Protein AF-L1L9C9-F1 (afdb_monomer_lite)

Structure (mmCIF, N/CA/C/O backbone):
data_AF-L1L9C9-F1
#
_entry.id   AF-L1L9C9-F1
#
loop_
_atom_site.group_PDB
_atom_site.id
_atom_site.type_symbol
_atom_site.label_atom_id
_atom_site.label_alt_id
_atom_site.label_comp_id
_atom_site.label_asym_id
_atom_site.label_entity_id
_atom_site.label_seq_id
_atom_site.pdbx_PDB_ins_code
_atom_site.Cartn_x
_atom_site.Cartn_y
_atom_site.Cartn_z
_atom_site.occupancy
_atom_site.B_iso_or_equiv
_atom_site.auth_seq_id
_atom_site.auth_comp_id
_atom_site.auth_asym_id
_atom_site.auth_atom_id
_atom_site.pdbx_PDB_model_num
ATOM 1 N N . MET A 1 1 ? -32.614 -5.437 42.631 1.00 49.69 1 MET A N 1
ATOM 2 C CA . MET A 1 1 ? -32.635 -5.025 41.212 1.00 49.69 1 MET A CA 1
ATOM 3 C C . MET A 1 1 ? -31.633 -5.893 40.475 1.00 49.69 1 MET A C 1
ATOM 5 O O . MET A 1 1 ? -30.461 -5.836 40.813 1.00 49.69 1 MET A O 1
ATOM 9 N N . VAL A 1 2 ? -32.091 -6.759 39.570 1.00 49.19 2 VAL A N 1
ATOM 10 C CA . VAL A 1 2 ? -31.209 -7.589 38.736 1.00 49.19 2 VAL A CA 1
ATOM 11 C C . VAL A 1 2 ? -30.870 -6.759 37.504 1.00 49.19 2 VAL A C 1
ATOM 13 O O . VAL A 1 2 ? -31.733 -6.527 36.663 1.00 49.19 2 VAL A O 1
ATOM 16 N N . THR A 1 3 ? -29.647 -6.245 37.421 1.00 56.75 3 THR A N 1
ATOM 17 C CA . THR A 1 3 ? -29.138 -5.628 36.194 1.00 56.75 3 THR A CA 1
ATOM 18 C C . THR A 1 3 ? -28.851 -6.749 35.204 1.00 56.75 3 THR A C 1
ATOM 20 O O . THR A 1 3 ? -27.835 -7.432 35.323 1.00 56.75 3 THR A O 1
ATOM 23 N N . GLY A 1 4 ? -29.771 -6.992 34.270 1.00 62.72 4 GLY A N 1
ATOM 24 C CA . GLY A 1 4 ? -29.518 -7.898 33.153 1.00 62.72 4 GLY A CA 1
ATOM 25 C C . GLY A 1 4 ? -28.367 -7.349 32.314 1.00 62.72 4 GLY A C 1
ATOM 26 O O . GLY A 1 4 ? -28.450 -6.234 31.805 1.00 62.72 4 GLY A O 1
ATOM 27 N N . THR A 1 5 ? -27.278 -8.101 32.201 1.00 69.69 5 THR A N 1
ATOM 28 C CA . THR A 1 5 ? -26.175 -7.781 31.298 1.00 69.69 5 THR A CA 1
ATOM 29 C C . THR A 1 5 ? -26.612 -8.093 29.870 1.00 69.69 5 THR A C 1
ATOM 31 O O . THR A 1 5 ? -26.635 -9.251 29.453 1.00 69.69 5 THR A O 1
ATOM 34 N N . THR A 1 6 ? -26.986 -7.062 29.109 1.00 77.25 6 THR A N 1
ATOM 35 C CA . THR A 1 6 ? -27.196 -7.208 27.665 1.00 77.25 6 THR A CA 1
ATOM 36 C C . THR A 1 6 ? -25.875 -7.637 27.037 1.00 77.25 6 THR A C 1
ATOM 38 O O . THR A 1 6 ? -24.873 -6.925 27.109 1.00 77.25 6 THR A O 1
ATOM 41 N N . THR A 1 7 ? -25.849 -8.841 26.475 1.00 84.19 7 THR A N 1
ATOM 42 C CA . THR A 1 7 ? -24.664 -9.394 25.822 1.00 84.19 7 THR A CA 1
ATOM 43 C C . THR A 1 7 ? -24.543 -8.766 24.441 1.00 84.19 7 THR A C 1
ATOM 45 O O . THR A 1 7 ? -25.368 -9.016 23.562 1.00 84.19 7 THR A O 1
ATOM 48 N N . LYS A 1 8 ? -23.521 -7.929 24.248 1.00 88.25 8 LYS A N 1
ATOM 49 C CA . LYS A 1 8 ? -23.253 -7.311 22.946 1.00 88.25 8 LYS A CA 1
ATOM 50 C C . LYS A 1 8 ? -22.836 -8.364 21.929 1.00 88.25 8 LYS A C 1
ATOM 52 O O . LYS A 1 8 ? -22.103 -9.299 22.251 1.00 88.25 8 LYS A O 1
ATOM 57 N N . THR A 1 9 ? -23.271 -8.198 20.681 1.00 91.00 9 THR A N 1
ATOM 58 C CA . THR A 1 9 ? -22.846 -9.101 19.603 1.00 91.00 9 THR A CA 1
ATOM 59 C C . THR A 1 9 ? -21.431 -8.753 19.152 1.00 91.00 9 THR A C 1
ATOM 61 O O . THR A 1 9 ? -21.148 -7.608 18.811 1.00 91.00 9 THR A O 1
ATOM 64 N N . SER A 1 10 ? -20.553 -9.747 19.098 1.00 92.38 10 SER A N 1
ATOM 65 C CA . SER A 1 10 ? -19.203 -9.607 18.553 1.00 92.38 10 SER A CA 1
ATOM 66 C C . SER A 1 10 ? -19.224 -9.662 17.017 1.00 92.38 10 SER A C 1
ATOM 68 O O . SER A 1 10 ? -19.856 -10.554 16.445 1.00 92.38 10 SER A O 1
ATOM 70 N N . VAL A 1 11 ? -18.566 -8.714 16.340 1.00 94.38 11 VAL A N 1
ATOM 71 C CA . VAL A 1 11 ? -18.475 -8.650 14.868 1.00 94.38 11 VAL A 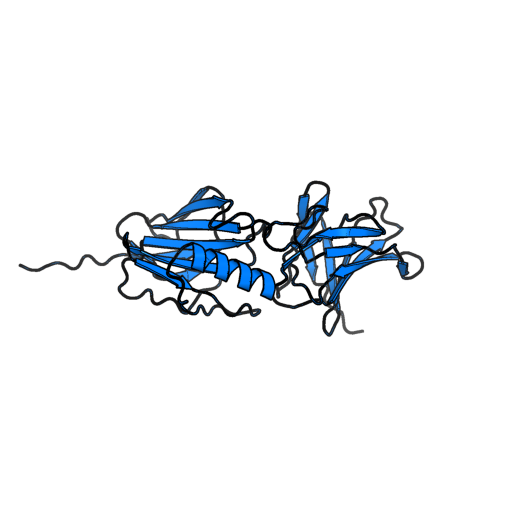CA 1
ATOM 72 C C . VAL A 1 11 ? -17.029 -8.643 14.379 1.00 94.38 11 VAL A C 1
ATOM 74 O O . VAL A 1 11 ? -16.106 -8.262 15.098 1.00 94.38 11 VAL A O 1
ATOM 77 N N . VAL A 1 12 ? -16.837 -9.046 13.123 1.00 95.62 12 VAL A N 1
ATOM 78 C CA . VAL A 1 12 ? -15.533 -9.027 12.458 1.00 95.62 12 VAL A CA 1
ATOM 79 C C . VAL A 1 12 ? -15.449 -7.824 11.530 1.00 95.62 12 VAL A C 1
ATOM 81 O O . VAL A 1 12 ? -16.296 -7.654 10.651 1.00 95.62 12 VAL A O 1
ATOM 84 N N . VAL A 1 13 ? -14.408 -7.017 11.706 1.00 96.81 13 VAL A N 1
ATOM 85 C CA . VAL A 1 13 ? -14.094 -5.879 10.840 1.00 96.81 13 VAL A CA 1
ATOM 86 C C . VAL A 1 13 ? -12.980 -6.282 9.885 1.00 96.81 13 VAL A C 1
ATOM 88 O O . VAL A 1 13 ? -11.885 -6.623 10.317 1.00 96.81 13 VAL A O 1
ATOM 91 N N . ASP A 1 14 ? -13.245 -6.236 8.583 1.00 97.12 14 ASP A N 1
ATOM 92 C CA . ASP A 1 14 ? -12.226 -6.447 7.554 1.00 97.12 14 ASP A CA 1
ATOM 93 C C . ASP A 1 14 ? -11.680 -5.086 7.105 1.00 97.12 14 ASP A C 1
ATOM 95 O O . ASP A 1 14 ? -12.361 -4.347 6.387 1.00 97.12 14 ASP A O 1
ATOM 99 N N . ILE A 1 15 ? -10.462 -4.755 7.541 1.00 96.94 15 ILE A N 1
ATOM 100 C CA . ILE A 1 15 ? -9.745 -3.528 7.163 1.00 96.94 15 ILE A CA 1
ATOM 101 C C . ILE A 1 15 ? -9.254 -3.564 5.709 1.00 96.94 15 ILE A C 1
ATOM 103 O O . ILE A 1 15 ? -8.836 -2.542 5.184 1.00 96.94 15 ILE A O 1
ATOM 107 N N . GLY A 1 16 ? -9.340 -4.710 5.020 1.00 95.12 16 GLY A N 1
ATOM 108 C CA . GLY A 1 16 ? -9.134 -4.798 3.570 1.00 95.12 16 GLY A CA 1
ATOM 109 C C . GLY A 1 16 ? -10.325 -4.283 2.751 1.00 95.12 16 GLY A C 1
ATOM 110 O O . GLY A 1 16 ? -10.186 -4.022 1.552 1.00 95.12 16 GLY A O 1
ATOM 111 N N . LYS A 1 17 ? -11.500 -4.091 3.371 1.00 95.38 17 LYS A N 1
ATOM 112 C CA . LYS A 1 17 ? -12.663 -3.474 2.716 1.00 95.38 17 LYS A CA 1
ATOM 113 C C . LYS A 1 17 ? -12.434 -1.979 2.560 1.00 95.38 17 LYS A C 1
ATOM 115 O O . LYS A 1 17 ? -12.495 -1.230 3.524 1.00 95.38 17 LYS A O 1
ATOM 120 N N . THR A 1 18 ? -12.198 -1.556 1.325 1.00 92.38 18 THR A N 1
ATOM 121 C CA . THR A 1 18 ? -11.715 -0.206 1.008 1.00 92.38 18 THR A CA 1
ATOM 122 C C . THR A 1 18 ? -12.508 0.463 -0.116 1.00 92.38 18 THR A C 1
ATOM 124 O O . THR A 1 18 ? -11.997 1.279 -0.880 1.00 92.38 18 THR A O 1
ATOM 127 N N . GLU A 1 19 ? -13.794 0.128 -0.221 1.00 90.56 19 GLU A N 1
ATOM 128 C CA . GLU A 1 19 ? -14.741 0.881 -1.046 1.00 90.56 19 GLU A CA 1
ATOM 129 C C . GLU A 1 19 ? -14.836 2.334 -0.532 1.00 90.56 19 GLU A C 1
ATOM 131 O O . GLU A 1 19 ? -14.743 2.579 0.671 1.00 90.56 19 GLU A O 1
ATOM 136 N N . ASN A 1 20 ? -14.999 3.318 -1.426 1.00 83.50 20 ASN A N 1
ATOM 137 C CA . ASN A 1 20 ? -14.970 4.742 -1.047 1.00 83.50 20 ASN A CA 1
ATOM 138 C C . ASN A 1 20 ? -16.008 5.085 0.039 1.00 83.50 20 ASN A C 1
ATOM 140 O O . ASN A 1 20 ? -15.718 5.814 0.988 1.00 83.50 20 ASN A O 1
ATOM 144 N N . THR A 1 21 ? -17.215 4.550 -0.111 1.00 85.56 21 THR A N 1
ATOM 145 C CA . THR A 1 21 ? -18.293 4.586 0.874 1.00 85.56 21 THR A CA 1
ATOM 146 C C . THR A 1 21 ? -19.100 3.307 0.737 1.00 85.56 21 THR A C 1
ATOM 148 O O . THR A 1 21 ? -19.214 2.755 -0.357 1.00 85.56 21 THR A O 1
ATOM 151 N N . GLY A 1 22 ? -19.674 2.824 1.835 1.00 92.06 22 GLY A N 1
ATOM 152 C CA . GLY A 1 22 ? -20.501 1.630 1.753 1.00 92.06 22 GLY A CA 1
ATOM 153 C C . GLY A 1 22 ? -20.924 1.076 3.097 1.00 92.06 22 GLY A C 1
ATOM 154 O O . GLY A 1 22 ? -20.646 1.632 4.160 1.00 92.06 22 GLY A O 1
ATOM 155 N N . GLN A 1 23 ? -21.621 -0.050 3.023 1.00 93.00 23 GLN A N 1
ATOM 156 C CA . GLN A 1 23 ? -21.945 -0.874 4.172 1.00 93.00 23 GLN A CA 1
ATOM 157 C C . GLN A 1 23 ? -21.633 -2.315 3.822 1.00 93.00 23 GLN A C 1
ATOM 159 O O . GLN A 1 23 ? -22.001 -2.786 2.746 1.00 93.00 23 GLN A O 1
ATOM 164 N N . TYR A 1 24 ? -21.031 -3.036 4.756 1.00 94.19 24 TYR A N 1
ATOM 165 C CA . TYR A 1 24 ? -20.895 -4.475 4.632 1.00 94.19 24 TYR A CA 1
ATOM 166 C C . TYR A 1 24 ? -21.344 -5.172 5.907 1.00 94.19 24 TYR A C 1
ATOM 168 O O . TYR A 1 24 ? -21.435 -4.587 6.990 1.00 94.19 24 TYR A O 1
ATOM 176 N N . LYS A 1 25 ? -21.684 -6.444 5.738 1.00 90.69 25 LYS A N 1
ATOM 177 C CA . LYS A 1 25 ? -21.997 -7.360 6.824 1.00 90.69 25 LYS A CA 1
ATOM 178 C C . LYS A 1 25 ? -20.908 -8.407 6.882 1.00 90.69 25 LYS A C 1
ATOM 180 O O . LYS A 1 25 ? -20.340 -8.769 5.852 1.00 90.69 25 LYS A O 1
ATOM 185 N N . TYR A 1 26 ? -20.667 -8.917 8.078 1.00 81.06 26 TYR A N 1
ATOM 186 C CA . TYR A 1 26 ? -19.860 -10.109 8.239 1.00 81.06 26 TYR A CA 1
ATOM 187 C C . TYR A 1 26 ? -20.748 -11.303 8.580 1.00 81.06 26 TYR A C 1
ATOM 189 O O . TYR A 1 26 ? -21.554 -11.246 9.516 1.00 81.06 26 TYR A O 1
ATOM 197 N N . GLY A 1 27 ? -20.597 -12.385 7.814 1.00 82.25 27 GLY A N 1
ATOM 198 C CA . GLY A 1 27 ? -21.406 -13.594 7.954 1.00 82.25 27 GLY A CA 1
ATOM 199 C C . GLY A 1 27 ? -22.910 -13.315 7.878 1.00 82.25 27 GLY A C 1
ATOM 200 O O . GLY A 1 27 ? -23.363 -12.439 7.143 1.00 82.25 27 GLY A O 1
ATOM 201 N N . ASN A 1 28 ? -23.682 -14.041 8.685 1.00 82.38 28 ASN A N 1
ATOM 202 C CA . ASN A 1 28 ? -25.144 -13.924 8.746 1.00 82.38 28 ASN A CA 1
ATOM 203 C C . ASN A 1 28 ? -25.626 -12.916 9.807 1.00 82.38 28 ASN A C 1
ATOM 205 O O . ASN A 1 28 ? -26.772 -12.983 10.253 1.00 82.38 28 ASN A O 1
ATOM 209 N N . THR A 1 29 ? -24.764 -11.996 10.252 1.00 83.25 29 THR A N 1
ATOM 210 C CA . THR A 1 29 ? -25.151 -10.996 11.256 1.00 83.25 29 THR A CA 1
ATOM 211 C C . THR A 1 29 ? -26.099 -9.954 10.651 1.00 83.25 29 THR A C 1
ATOM 213 O O . THR A 1 29 ? -26.005 -9.589 9.476 1.00 83.25 29 THR A O 1
ATOM 216 N N . GLN A 1 30 ? -27.058 -9.464 11.442 1.00 87.56 30 GLN A N 1
ATOM 217 C CA . GLN A 1 30 ? -27.903 -8.339 11.016 1.00 87.56 30 GLN A CA 1
ATOM 218 C C . GLN A 1 30 ? -27.167 -6.995 11.106 1.00 87.56 30 GLN A C 1
ATOM 220 O O . GLN A 1 30 ? -27.549 -6.047 10.414 1.00 87.56 30 GLN A O 1
ATOM 225 N N . HIS A 1 31 ? -26.102 -6.942 11.910 1.00 89.88 31 HIS A N 1
ATOM 226 C CA . HIS A 1 31 ? -25.280 -5.761 12.151 1.00 89.88 31 HIS A CA 1
ATOM 227 C C . HIS A 1 31 ? -24.542 -5.327 10.890 1.00 89.88 31 HIS A C 1
ATOM 229 O O . HIS A 1 31 ? -24.064 -6.152 10.108 1.00 89.88 31 HIS A O 1
ATOM 235 N N . LYS A 1 32 ? -24.461 -4.013 10.690 1.00 93.19 32 LYS A N 1
ATOM 236 C CA . LYS A 1 32 ? -23.786 -3.409 9.543 1.00 93.19 32 LYS A CA 1
ATOM 237 C C . LYS A 1 32 ? -22.568 -2.630 10.010 1.00 93.19 32 LYS A C 1
ATOM 239 O O . LYS A 1 32 ? -22.632 -1.920 11.015 1.00 93.19 32 LYS A O 1
ATOM 244 N N . ILE A 1 33 ? -21.498 -2.726 9.233 1.00 95.81 33 ILE A N 1
ATOM 245 C CA . ILE A 1 33 ? -20.303 -1.902 9.376 1.00 95.81 33 ILE A CA 1
ATOM 246 C C . ILE A 1 33 ? -20.358 -0.861 8.263 1.00 95.81 33 ILE A C 1
ATOM 248 O O . ILE A 1 33 ? -20.429 -1.219 7.085 1.00 95.81 33 ILE A O 1
ATOM 252 N N . THR A 1 34 ? -20.384 0.415 8.639 1.00 96.56 34 THR A N 1
ATOM 253 C CA . THR A 1 34 ? -20.338 1.529 7.688 1.00 96.56 34 THR A CA 1
ATOM 254 C C . THR A 1 34 ? -18.885 1.866 7.391 1.00 96.56 34 THR A C 1
ATOM 256 O O . THR A 1 34 ? -18.062 1.899 8.302 1.00 96.56 34 THR A O 1
ATOM 259 N N . LEU A 1 35 ? -18.579 2.098 6.120 1.00 96.94 35 LEU A N 1
ATOM 260 C CA . LEU A 1 35 ? -17.242 2.404 5.635 1.00 96.94 35 LEU A CA 1
ATOM 261 C C . LEU A 1 35 ? -17.189 3.830 5.086 1.00 96.94 35 LEU A C 1
ATOM 263 O O . LEU A 1 35 ? -18.011 4.200 4.242 1.00 96.94 35 LEU A O 1
ATOM 267 N N . HIS A 1 36 ? -16.189 4.594 5.520 1.00 97.19 36 HIS A N 1
ATOM 268 C CA . HIS A 1 36 ? -15.907 5.936 5.015 1.00 97.19 36 HIS A CA 1
ATOM 269 C C . HIS A 1 36 ? -14.428 6.099 4.672 1.00 97.19 36 HIS A C 1
ATOM 271 O O . HIS A 1 36 ? -13.568 6.005 5.548 1.00 97.19 36 HIS A O 1
ATOM 277 N N . LYS A 1 37 ? -14.133 6.402 3.406 1.00 97.62 37 LYS A N 1
ATOM 278 C CA . LYS A 1 37 ? -12.807 6.843 2.974 1.00 97.62 37 LYS A CA 1
ATOM 279 C C . LYS A 1 37 ? -12.642 8.342 3.205 1.00 97.62 37 LYS A C 1
ATOM 281 O O . LYS A 1 37 ? -13.530 9.126 2.873 1.00 97.62 37 LYS A O 1
ATOM 286 N N . ILE A 1 38 ? -11.484 8.740 3.719 1.00 97.81 38 ILE A N 1
ATOM 287 C CA . ILE A 1 38 ? -11.108 10.144 3.878 1.00 97.81 38 ILE A CA 1
ATOM 288 C C . ILE A 1 38 ? -9.691 10.332 3.332 1.00 97.81 38 ILE A C 1
ATOM 290 O O . ILE A 1 38 ? -8.733 9.750 3.844 1.00 97.81 38 ILE A O 1
ATOM 294 N N . ASP A 1 39 ? -9.572 11.133 2.275 1.00 97.62 39 ASP A N 1
ATOM 295 C CA . ASP A 1 39 ? -8.299 11.458 1.633 1.00 97.62 39 ASP A CA 1
ATOM 296 C C . ASP A 1 39 ? -7.579 12.605 2.359 1.00 97.62 39 ASP A C 1
ATOM 298 O O . ASP A 1 39 ? -8.205 13.453 2.997 1.00 97.62 39 ASP A O 1
ATOM 302 N N . HIS A 1 40 ? -6.249 12.622 2.251 1.00 96.75 40 HIS A N 1
ATOM 303 C CA . HIS A 1 40 ? -5.362 13.626 2.848 1.00 96.75 40 HIS A CA 1
ATOM 304 C C . HIS A 1 40 ? -5.482 13.731 4.377 1.00 96.75 40 HIS A C 1
ATOM 306 O O . HIS A 1 40 ? -5.423 14.820 4.950 1.00 96.75 40 HIS A O 1
ATOM 312 N N . GLN A 1 41 ? -5.662 12.584 5.037 1.00 96.06 41 GLN A N 1
ATOM 313 C CA . GLN A 1 41 ? -5.737 12.464 6.491 1.00 96.06 41 GLN A CA 1
ATOM 314 C C . GLN A 1 41 ? -4.787 11.362 6.994 1.00 96.06 41 GLN A C 1
ATOM 316 O O . GLN A 1 41 ? -4.769 10.272 6.416 1.00 96.06 41 GLN A O 1
ATOM 321 N N . PRO A 1 42 ? -4.007 11.617 8.064 1.00 95.62 42 PRO A N 1
ATOM 322 C CA . PRO A 1 42 ? -3.966 12.858 8.853 1.00 95.62 42 PRO A CA 1
ATOM 323 C C . PRO A 1 42 ? -3.207 14.005 8.159 1.00 95.62 42 PRO A C 1
ATOM 325 O O . PRO A 1 42 ? -3.147 15.109 8.692 1.00 95.62 42 PRO A O 1
ATOM 328 N N . ASP A 1 43 ? -2.605 13.745 6.996 1.00 96.38 43 ASP A N 1
ATOM 329 C CA . ASP A 1 43 ? -1.868 14.724 6.197 1.00 96.38 43 ASP A CA 1
ATOM 330 C C . ASP A 1 43 ? -1.913 14.353 4.701 1.00 96.38 43 ASP A C 1
ATOM 332 O O . ASP A 1 43 ? -2.341 13.255 4.321 1.00 96.38 43 ASP A O 1
ATOM 336 N N . LYS A 1 44 ? -1.458 15.262 3.833 1.00 95.94 44 LYS A N 1
ATOM 337 C CA . LYS A 1 44 ? -1.359 15.048 2.385 1.00 95.94 44 LYS A CA 1
ATOM 338 C C . LYS A 1 44 ? -0.483 13.832 2.064 1.00 95.94 44 LYS A C 1
ATOM 340 O O . LYS A 1 44 ? 0.557 13.624 2.678 1.00 95.94 44 LYS A O 1
ATOM 345 N N . GLY A 1 45 ? -0.874 13.045 1.059 1.00 95.12 45 GLY A N 1
ATOM 346 C CA . GLY A 1 45 ? -0.177 11.815 0.671 1.00 95.12 45 GLY A CA 1
ATOM 347 C C . GLY A 1 45 ? -0.563 10.576 1.481 1.00 95.12 45 GLY A C 1
ATOM 348 O O . GLY A 1 45 ? -0.027 9.497 1.210 1.00 95.12 45 GLY A O 1
ATOM 349 N N . TYR A 1 46 ? -1.520 10.702 2.403 1.00 97.56 46 TYR A N 1
ATOM 350 C CA . TYR A 1 46 ? -2.172 9.591 3.093 1.00 97.56 46 TYR A CA 1
ATOM 351 C C . TYR A 1 46 ? -3.678 9.590 2.842 1.00 97.56 46 TYR A C 1
ATOM 353 O O . TYR A 1 46 ? -4.269 10.584 2.415 1.00 97.56 46 TYR A O 1
ATOM 361 N N . LYS A 1 47 ? -4.300 8.455 3.136 1.00 97.75 47 LYS A N 1
ATOM 362 C CA . LYS A 1 47 ? -5.751 8.290 3.203 1.00 97.75 47 LYS A CA 1
ATOM 363 C C . LYS A 1 47 ? -6.090 7.325 4.328 1.00 97.75 47 LYS A C 1
ATOM 365 O O . LYS A 1 47 ? -5.280 6.458 4.667 1.00 97.75 47 LYS A O 1
ATOM 370 N N . LYS A 1 48 ? -7.293 7.446 4.878 1.00 97.88 48 LYS A N 1
ATOM 371 C CA . LYS A 1 48 ? -7.799 6.524 5.896 1.00 97.88 48 LYS A CA 1
ATOM 372 C C . LYS A 1 48 ? -9.162 5.965 5.529 1.00 97.88 48 LYS A C 1
ATOM 374 O O . LYS A 1 48 ? -9.942 6.631 4.850 1.00 97.88 48 LYS A O 1
ATOM 379 N N . TYR A 1 49 ? -9.440 4.763 6.013 1.00 98.38 49 TYR A N 1
ATOM 380 C CA . TYR A 1 49 ? -10.760 4.149 5.965 1.00 98.38 49 TYR A CA 1
ATOM 381 C C . TYR A 1 49 ? -11.253 3.944 7.385 1.00 98.38 49 TYR A C 1
ATOM 383 O O . TYR A 1 49 ? -10.536 3.400 8.222 1.00 98.38 49 TYR A O 1
ATOM 391 N N . VAL A 1 50 ? -12.465 4.416 7.641 1.00 97.88 50 VAL A N 1
ATOM 392 C CA . VAL A 1 50 ? -13.116 4.364 8.943 1.00 97.88 50 VAL A CA 1
ATOM 393 C C . VAL A 1 50 ? -14.244 3.342 8.874 1.00 97.88 50 VAL A C 1
ATOM 395 O O . VAL A 1 50 ? -15.163 3.489 8.068 1.00 97.88 50 VAL A O 1
ATOM 398 N N . HIS A 1 51 ? -14.147 2.304 9.699 1.00 97.56 51 HIS A N 1
ATOM 399 C CA . HIS A 1 51 ? -15.113 1.222 9.827 1.00 97.56 51 HIS A CA 1
ATOM 400 C C . HIS A 1 51 ? -15.919 1.427 11.107 1.00 97.56 51 HIS A C 1
ATOM 402 O O . HIS A 1 51 ? -15.458 1.080 12.194 1.00 97.56 51 HIS A O 1
ATOM 408 N N . THR A 1 52 ? -17.121 1.980 10.985 1.00 96.19 52 THR A N 1
ATOM 409 C CA . THR A 1 52 ? -17.979 2.311 12.127 1.00 96.19 52 THR A CA 1
ATOM 410 C C . THR A 1 52 ? -19.052 1.244 12.317 1.00 96.19 52 THR A C 1
ATOM 412 O O . THR A 1 52 ? -19.813 0.923 11.396 1.00 96.19 52 THR A O 1
ATOM 415 N N . LEU A 1 53 ? -19.132 0.698 13.527 1.00 93.69 53 LEU A N 1
ATOM 416 C CA . LEU A 1 53 ? -20.131 -0.289 13.915 1.00 93.69 53 LEU A CA 1
ATOM 417 C C . LEU A 1 53 ? -21.465 0.405 14.203 1.00 93.69 53 LEU A C 1
ATOM 419 O O . LEU A 1 53 ? -21.512 1.516 14.730 1.00 93.69 53 LEU A O 1
ATOM 423 N N . THR A 1 54 ? -22.568 -0.260 13.865 1.00 89.69 54 THR A N 1
ATOM 424 C CA . THR A 1 54 ? -23.925 0.236 14.136 1.00 89.69 54 THR A CA 1
ATOM 425 C C . THR A 1 54 ? -24.699 -0.752 15.005 1.00 89.69 54 THR A C 1
ATOM 427 O O . THR A 1 54 ? -24.548 -1.964 14.861 1.00 89.69 54 THR A O 1
ATOM 430 N N . GLY A 1 55 ? -25.547 -0.240 15.901 1.00 87.38 55 GLY A N 1
ATOM 431 C CA . GLY A 1 55 ? -26.330 -1.062 16.830 1.00 87.38 55 GLY A CA 1
ATOM 432 C C . GLY A 1 55 ? -25.550 -1.501 18.075 1.00 87.38 55 GLY A C 1
ATOM 433 O O . GLY A 1 55 ? -24.524 -0.918 18.414 1.00 87.38 55 GLY A O 1
ATOM 434 N N . ASP A 1 56 ? -26.062 -2.516 18.774 1.00 87.75 56 ASP A N 1
ATOM 435 C CA . ASP A 1 56 ? -25.464 -3.042 20.011 1.00 87.75 56 ASP A CA 1
ATOM 436 C C . ASP A 1 56 ? -24.448 -4.162 19.717 1.00 87.75 56 ASP A C 1
ATOM 438 O O . ASP A 1 56 ? -24.650 -5.345 20.018 1.00 87.75 56 ASP A O 1
ATOM 442 N N . CYS A 1 57 ? -23.365 -3.787 19.034 1.00 90.38 57 CYS A N 1
ATOM 443 C CA . CYS A 1 57 ? -22.269 -4.684 18.684 1.00 90.38 57 CYS A CA 1
ATOM 444 C C . CYS A 1 57 ? -20.895 -4.104 19.053 1.00 90.38 57 CYS A C 1
ATOM 446 O O . CYS A 1 57 ? -20.757 -2.910 19.314 1.00 90.38 57 CYS A O 1
ATOM 448 N N . VAL A 1 58 ? -19.891 -4.980 19.114 1.00 92.56 58 VAL A N 1
ATOM 449 C CA . VAL A 1 58 ? -18.489 -4.649 19.415 1.00 92.56 58 VAL A CA 1
ATOM 450 C C . VAL A 1 58 ? -17.557 -5.371 18.454 1.00 92.56 58 VAL A C 1
ATOM 452 O O . VAL A 1 58 ? -17.886 -6.447 17.949 1.00 92.56 58 VAL A O 1
ATOM 455 N N . VAL A 1 59 ? -16.378 -4.804 18.210 1.00 94.38 59 VAL A N 1
ATOM 456 C CA . VAL A 1 59 ? -15.343 -5.462 17.401 1.00 94.38 59 VAL A CA 1
ATOM 457 C C . VAL A 1 59 ? -14.765 -6.644 18.170 1.00 94.38 59 VAL A C 1
ATOM 459 O O . VAL A 1 59 ? -14.147 -6.463 19.212 1.00 94.38 59 VAL A O 1
ATOM 462 N N . GLY A 1 60 ? -14.936 -7.854 17.644 1.00 94.00 60 GLY A N 1
ATOM 463 C CA . GLY A 1 60 ? -14.310 -9.059 18.188 1.00 94.00 60 GLY A CA 1
ATOM 464 C C . GLY A 1 60 ? -13.053 -9.493 17.458 1.00 94.00 60 GLY A C 1
ATOM 465 O O . GLY A 1 60 ? -12.172 -10.113 18.048 1.00 94.00 60 GLY A O 1
ATOM 466 N N . THR A 1 61 ? -12.970 -9.206 16.161 1.00 95.81 61 THR A N 1
ATOM 467 C CA . THR A 1 61 ? -11.832 -9.606 15.329 1.00 95.81 61 THR A CA 1
ATOM 468 C C . THR A 1 61 ? -11.605 -8.567 14.248 1.00 95.81 61 THR A C 1
ATOM 470 O O . THR A 1 61 ? -12.558 -8.060 13.654 1.00 95.81 61 THR A O 1
ATOM 473 N N . ILE A 1 62 ? -10.337 -8.280 13.971 1.00 97.50 62 ILE A N 1
ATOM 474 C CA . ILE A 1 62 ? -9.918 -7.471 12.830 1.00 97.50 62 ILE A CA 1
ATOM 475 C C . ILE A 1 62 ? -9.291 -8.419 11.803 1.00 97.50 62 ILE A C 1
ATOM 477 O O . ILE A 1 62 ? -8.482 -9.271 12.161 1.00 97.50 62 ILE A O 1
ATOM 481 N N . ARG A 1 63 ? -9.674 -8.308 10.530 1.00 96.88 63 ARG A N 1
ATOM 482 C CA . ARG A 1 63 ? -9.139 -9.095 9.406 1.00 96.88 63 ARG A CA 1
ATOM 483 C C . ARG A 1 63 ? -8.575 -8.174 8.341 1.00 96.88 63 ARG A C 1
ATOM 485 O O . ARG A 1 63 ? -9.016 -7.042 8.211 1.00 96.88 63 ARG A O 1
ATOM 492 N N . TYR A 1 64 ? -7.629 -8.675 7.561 1.00 94.44 64 TYR A N 1
ATOM 493 C CA . TYR A 1 64 ? -7.191 -8.040 6.325 1.00 94.44 64 TYR A CA 1
ATOM 494 C C . TYR A 1 64 ? -7.331 -9.061 5.196 1.00 94.44 64 TYR A C 1
ATOM 496 O O . TYR A 1 64 ? -6.571 -10.034 5.112 1.00 94.44 64 TYR A O 1
ATOM 504 N N . GLY A 1 65 ? -8.383 -8.897 4.389 1.00 91.00 65 GLY A N 1
ATOM 505 C CA . GLY A 1 65 ? -8.818 -9.924 3.450 1.00 91.00 65 GLY A CA 1
ATOM 506 C C . GLY A 1 65 ? -9.226 -11.194 4.199 1.00 91.00 65 GLY A C 1
ATOM 507 O O . GLY A 1 65 ? -10.075 -11.168 5.085 1.00 91.00 65 GLY A O 1
ATOM 508 N N . ASN A 1 66 ? -8.589 -12.322 3.878 1.00 90.56 66 ASN A N 1
ATOM 509 C CA . ASN A 1 66 ? -8.910 -13.612 4.496 1.00 90.56 66 ASN A CA 1
ATOM 510 C C . ASN A 1 66 ? -8.049 -13.961 5.725 1.00 90.56 66 ASN A C 1
ATOM 512 O O . ASN A 1 66 ? -8.188 -15.065 6.253 1.00 90.56 66 ASN A O 1
ATOM 516 N N . LYS A 1 67 ? -7.179 -13.061 6.200 1.00 94.06 67 LYS A N 1
ATOM 517 C CA . LYS A 1 67 ? -6.277 -13.330 7.331 1.00 94.06 67 LYS A CA 1
ATOM 518 C C . LYS A 1 67 ? -6.681 -12.536 8.572 1.00 94.06 67 LYS A C 1
ATOM 520 O O . LYS A 1 67 ? -6.792 -11.309 8.516 1.00 94.06 67 LYS A O 1
ATOM 525 N N . ASP A 1 68 ? -6.836 -13.229 9.693 1.00 96.50 68 ASP A N 1
ATOM 526 C CA . ASP A 1 68 ? -7.063 -12.605 10.998 1.00 96.50 68 ASP A CA 1
ATOM 527 C C . ASP A 1 68 ? -5.829 -11.812 11.430 1.00 96.50 68 ASP A C 1
ATOM 529 O O . ASP A 1 68 ? -4.693 -12.185 11.136 1.00 96.50 68 ASP A O 1
ATOM 533 N N . GLN A 1 69 ? -6.070 -10.678 12.075 1.00 96.94 69 GLN A N 1
ATOM 534 C CA . GLN A 1 69 ? -5.052 -9.769 12.573 1.00 96.94 69 GLN A CA 1
ATOM 535 C C . GLN A 1 69 ? -5.068 -9.816 14.106 1.00 96.94 69 GLN A C 1
ATOM 537 O O . GLN A 1 69 ? -6.116 -9.698 14.740 1.00 96.94 69 GLN A O 1
ATOM 542 N N . ASN A 1 70 ? -3.892 -10.000 14.693 1.00 96.56 70 ASN A N 1
ATOM 543 C CA . ASN A 1 70 ? -3.664 -10.262 16.109 1.00 96.56 70 ASN A CA 1
ATOM 544 C C . ASN A 1 70 ? -2.980 -9.071 16.792 1.00 96.56 70 ASN A C 1
ATOM 546 O O . ASN A 1 70 ? -2.456 -8.182 16.130 1.00 96.56 70 ASN A O 1
ATOM 550 N N . GLY A 1 71 ? -2.929 -9.082 18.127 1.00 95.62 71 GLY A N 1
ATOM 551 C CA . GLY A 1 71 ? -2.235 -8.056 18.922 1.00 95.62 71 GLY A CA 1
ATOM 552 C C . GLY A 1 71 ? -3.107 -6.871 19.350 1.00 95.62 71 GLY A C 1
ATOM 553 O O . GLY A 1 71 ? -2.649 -5.980 20.061 1.00 95.62 71 GLY A O 1
ATOM 554 N N . PHE A 1 72 ? -4.387 -6.900 18.986 1.00 95.44 72 PHE A N 1
ATOM 555 C CA . PHE A 1 72 ? -5.397 -5.990 19.512 1.00 95.44 72 PHE A CA 1
ATOM 556 C C . PHE A 1 72 ? -5.997 -6.562 20.796 1.00 95.44 72 PHE A C 1
ATOM 558 O O . PHE A 1 72 ? -6.487 -7.694 20.810 1.00 95.44 72 PHE A O 1
ATOM 565 N N . ASP A 1 73 ? -5.999 -5.775 21.866 1.00 91.50 73 ASP A N 1
ATOM 566 C CA . ASP A 1 73 ? -6.774 -6.105 23.057 1.00 91.50 73 ASP A CA 1
ATOM 567 C C . ASP A 1 73 ? -8.222 -5.660 22.836 1.00 91.50 73 ASP A C 1
ATOM 569 O O . ASP A 1 73 ? -8.552 -4.503 23.058 1.00 91.50 73 ASP A O 1
ATOM 573 N N . LEU A 1 74 ? -9.062 -6.553 22.310 1.00 91.12 74 LEU A N 1
ATOM 574 C CA . LEU A 1 74 ? -10.472 -6.269 21.996 1.00 91.12 74 LEU A CA 1
ATOM 575 C C . LEU A 1 74 ? -11.439 -6.777 23.075 1.00 91.12 74 LEU A C 1
ATOM 577 O O . LEU A 1 74 ? -12.642 -6.518 23.008 1.00 91.12 74 LEU A O 1
ATOM 581 N N . LYS A 1 75 ? -10.937 -7.535 24.057 1.00 78.62 75 LYS A N 1
ATOM 582 C CA . LYS A 1 75 ? -11.773 -8.144 25.095 1.00 78.62 75 LYS A CA 1
ATOM 583 C C . LYS A 1 75 ? -12.310 -7.051 26.015 1.00 78.62 75 LYS A C 1
ATOM 585 O O . LYS A 1 75 ? -11.577 -6.155 26.410 1.00 78.62 75 LYS A O 1
ATOM 590 N N . ASP A 1 76 ? -13.604 -7.118 26.315 1.00 69.31 76 ASP A N 1
ATOM 591 C CA . ASP A 1 76 ? -14.309 -6.205 27.229 1.00 69.31 76 ASP A CA 1
ATOM 592 C C . ASP A 1 76 ? -14.366 -4.730 26.792 1.00 69.31 76 ASP A C 1
ATOM 594 O O . ASP A 1 76 ? -14.779 -3.857 27.558 1.00 69.31 76 ASP A O 1
ATOM 598 N N . GLN A 1 77 ? -14.009 -4.433 25.540 1.00 70.81 77 GLN A N 1
ATOM 599 C CA . GLN A 1 77 ? -14.001 -3.070 25.028 1.00 70.81 77 GLN A CA 1
ATOM 600 C C . GLN A 1 77 ? -15.243 -2.775 24.195 1.00 70.81 77 GLN A C 1
ATOM 602 O O . GLN A 1 77 ? -15.638 -3.537 23.314 1.00 70.81 77 GLN A O 1
ATOM 607 N N . ASN A 1 78 ? -15.828 -1.600 24.424 1.00 85.88 78 ASN A N 1
ATOM 608 C CA . ASN A 1 78 ? -16.913 -1.057 23.610 1.00 85.88 78 ASN A CA 1
ATOM 609 C C . ASN A 1 78 ? -16.403 -0.532 22.256 1.00 85.88 78 ASN A C 1
ATOM 611 O O . ASN A 1 78 ? -16.850 0.511 21.806 1.00 85.88 78 ASN A O 1
ATOM 615 N N . CYS A 1 79 ? -15.472 -1.236 21.604 1.00 90.12 79 CYS A N 1
ATOM 616 C CA . CYS A 1 79 ? -14.887 -0.811 20.337 1.00 90.12 79 CYS A CA 1
ATOM 617 C C . CYS A 1 79 ? -15.977 -0.582 19.285 1.00 90.12 79 CYS A C 1
ATOM 619 O O . CYS A 1 79 ? -16.606 -1.535 18.820 1.00 90.12 79 CYS A O 1
ATOM 621 N N . ILE A 1 80 ? -16.179 0.687 18.926 1.00 91.94 80 ILE A N 1
ATOM 622 C CA . ILE A 1 80 ? -17.226 1.137 18.002 1.00 91.94 80 ILE A CA 1
ATOM 623 C C . ILE A 1 80 ? -16.678 1.498 16.623 1.00 91.94 80 ILE A C 1
ATOM 625 O O . ILE A 1 80 ? -17.448 1.580 15.668 1.00 91.94 80 ILE A O 1
ATOM 629 N N . GLU A 1 81 ? -15.368 1.710 16.500 1.00 95.62 81 GLU A N 1
ATOM 630 C CA . GLU A 1 81 ? -14.751 2.103 15.239 1.00 95.62 81 GLU A CA 1
ATOM 631 C C . GLU A 1 81 ? -13.325 1.558 15.108 1.00 95.62 81 GLU A C 1
ATOM 633 O O . GLU A 1 81 ? -12.548 1.546 16.064 1.00 95.62 81 GLU A O 1
ATOM 638 N N . VAL A 1 82 ? -12.998 1.108 13.895 1.00 97.56 82 VAL A N 1
ATOM 639 C CA . VAL A 1 82 ? -11.639 0.746 13.480 1.00 97.56 82 VAL A CA 1
ATOM 640 C C . VAL A 1 82 ? -11.257 1.641 12.313 1.00 97.56 82 VAL A C 1
ATOM 642 O O . VAL A 1 82 ? -11.949 1.676 11.299 1.00 97.56 82 VAL A O 1
ATOM 645 N N . THR A 1 83 ? -10.148 2.353 12.435 1.00 98.06 83 THR A N 1
ATOM 646 C CA . THR A 1 83 ? -9.590 3.181 11.367 1.00 98.06 83 THR A CA 1
ATOM 647 C C . THR A 1 83 ? -8.316 2.537 10.840 1.00 98.06 83 THR A C 1
ATOM 649 O O . THR A 1 83 ? -7.470 2.127 11.624 1.00 98.06 83 THR A O 1
ATOM 652 N N . VAL A 1 84 ? -8.124 2.484 9.527 1.00 98.38 84 VAL A N 1
ATOM 653 C CA . VAL A 1 84 ? -6.874 2.015 8.913 1.00 98.38 84 VAL A CA 1
ATOM 654 C C . VAL A 1 84 ? -6.295 3.087 7.993 1.00 98.38 84 VAL A C 1
ATOM 656 O O . VAL A 1 84 ? -7.019 3.713 7.219 1.00 98.38 84 VAL A O 1
ATOM 659 N N . TYR A 1 85 ? -4.986 3.312 8.096 1.00 98.25 85 TYR A N 1
ATOM 660 C CA . TYR A 1 85 ? -4.252 4.319 7.331 1.00 98.25 85 TYR A CA 1
ATOM 661 C C . TYR A 1 85 ? -3.406 3.671 6.232 1.00 98.25 85 TYR A C 1
ATOM 663 O O . TYR A 1 85 ? -2.701 2.690 6.477 1.00 98.25 85 TYR A O 1
ATOM 671 N N . TYR A 1 86 ? -3.438 4.273 5.044 1.00 97.19 86 TYR A N 1
ATOM 672 C CA . TYR A 1 86 ? -2.686 3.860 3.859 1.00 97.19 86 TYR A CA 1
ATOM 673 C C . TYR A 1 86 ? -1.966 5.051 3.230 1.00 97.19 86 TYR A C 1
ATOM 675 O O . TYR A 1 86 ? -2.360 6.210 3.400 1.00 97.19 86 TYR A O 1
ATOM 683 N N . LEU A 1 87 ? -0.954 4.759 2.415 1.00 96.00 87 LEU A N 1
ATOM 684 C CA . LEU A 1 87 ? -0.424 5.744 1.479 1.00 96.00 87 LEU A CA 1
ATOM 685 C C . LEU A 1 87 ? -1.469 6.091 0.419 1.00 96.00 87 LEU A C 1
ATOM 687 O O . LEU A 1 87 ? -2.203 5.239 -0.084 1.00 96.00 87 LEU A O 1
ATOM 691 N N . GLU A 1 88 ? -1.498 7.354 0.009 1.00 95.75 88 GLU A N 1
ATOM 692 C CA . GLU A 1 88 ? -2.435 7.819 -1.012 1.00 95.75 88 GLU A CA 1
ATOM 693 C C . GLU A 1 88 ? -2.239 7.061 -2.334 1.00 95.75 88 GLU A C 1
ATOM 695 O O . GLU A 1 88 ? -3.204 6.563 -2.917 1.00 95.75 88 GLU A O 1
ATOM 700 N N . HIS A 1 89 ? -0.984 6.864 -2.747 1.00 93.81 89 HIS A N 1
ATOM 701 C CA . HIS A 1 89 ? -0.642 6.141 -3.971 1.00 93.81 89 HIS A CA 1
ATOM 702 C C . HIS A 1 89 ? -0.680 4.607 -3.833 1.00 93.81 89 HIS A C 1
ATOM 704 O O . HIS A 1 89 ? -0.503 3.919 -4.833 1.00 93.81 89 HIS A O 1
ATOM 710 N N . ASP A 1 90 ? -0.969 4.046 -2.655 1.00 93.94 90 ASP A N 1
ATOM 711 C CA . ASP A 1 90 ? -1.282 2.618 -2.507 1.00 93.94 90 ASP A CA 1
ATOM 712 C C . ASP A 1 90 ? -2.714 2.347 -2.995 1.00 93.94 90 ASP A C 1
ATOM 714 O O . ASP A 1 90 ? -3.671 2.291 -2.224 1.00 93.94 90 ASP A O 1
ATOM 718 N N . ARG A 1 91 ? -2.902 2.309 -4.316 1.00 91.38 91 ARG A N 1
ATOM 719 C CA . ARG A 1 91 ? -4.232 2.365 -4.953 1.00 91.38 91 ARG A CA 1
ATOM 720 C C . ARG A 1 91 ? -5.119 1.154 -4.667 1.00 91.38 91 ARG A C 1
ATOM 722 O O . ARG A 1 91 ? -6.334 1.300 -4.702 1.00 91.38 91 ARG A O 1
ATOM 729 N N . ASN A 1 92 ? -4.529 -0.004 -4.389 1.00 91.38 92 ASN A N 1
ATOM 730 C CA . ASN A 1 92 ? -5.234 -1.222 -3.989 1.00 91.38 92 ASN A CA 1
ATOM 731 C C . ASN A 1 92 ? -5.236 -1.436 -2.469 1.00 91.38 92 ASN A C 1
ATOM 733 O O . ASN A 1 92 ? -5.731 -2.466 -2.022 1.00 91.38 92 ASN A O 1
ATOM 737 N N . ASN A 1 93 ? -4.719 -0.474 -1.695 1.00 94.38 93 ASN A N 1
ATOM 738 C 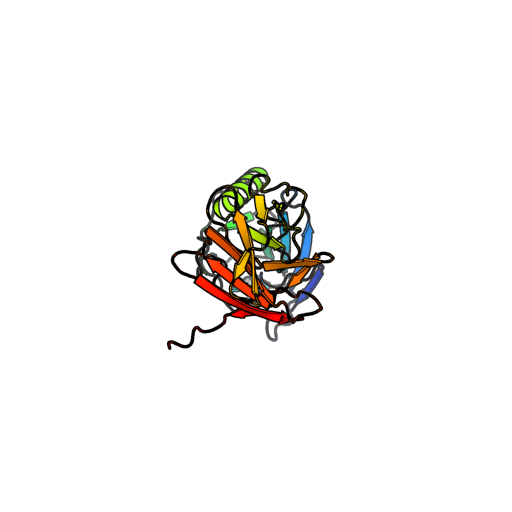CA . ASN A 1 93 ? -4.651 -0.531 -0.236 1.00 94.38 93 ASN A CA 1
ATOM 739 C C . ASN A 1 93 ? -3.948 -1.810 0.244 1.00 94.38 93 ASN A C 1
ATOM 741 O O . ASN A 1 93 ? -4.381 -2.443 1.205 1.00 94.38 93 ASN A O 1
ATOM 745 N N . ALA A 1 94 ? -2.895 -2.204 -0.477 1.00 92.06 94 ALA A N 1
ATOM 746 C CA . ALA A 1 94 ? -2.166 -3.445 -0.276 1.00 92.06 94 ALA A CA 1
ATOM 747 C C . ALA A 1 94 ? -1.374 -3.459 1.039 1.00 92.06 94 ALA A C 1
ATOM 749 O O . ALA A 1 94 ? -1.060 -4.531 1.564 1.00 92.06 94 ALA A O 1
ATOM 750 N N . PHE A 1 95 ? -1.040 -2.278 1.562 1.00 93.06 95 PHE A N 1
ATOM 751 C CA . PHE A 1 95 ? -0.094 -2.117 2.650 1.00 93.06 95 PHE A CA 1
ATOM 752 C C . PHE A 1 95 ? -0.672 -1.203 3.745 1.00 93.06 95 PHE A C 1
ATOM 754 O O . PHE A 1 95 ? -0.462 0.011 3.720 1.00 93.06 95 PHE A O 1
ATOM 761 N N . PRO A 1 96 ? -1.397 -1.759 4.735 1.00 95.44 96 PRO A N 1
ATOM 762 C CA . PRO A 1 96 ? -1.888 -0.980 5.869 1.00 95.44 96 PRO A CA 1
ATOM 763 C C . PRO A 1 96 ? -0.724 -0.551 6.772 1.00 95.44 96 PRO A C 1
ATOM 765 O O . PRO A 1 96 ? 0.108 -1.375 7.162 1.00 95.44 96 PRO A O 1
ATOM 768 N N . PHE A 1 97 ? -0.663 0.741 7.106 1.00 95.38 97 PHE A N 1
ATOM 769 C CA . PHE A 1 97 ? 0.422 1.326 7.904 1.00 95.38 97 PHE A CA 1
ATOM 770 C C . PHE A 1 97 ? 0.111 1.270 9.396 1.00 95.38 97 PHE A C 1
ATOM 772 O O . PHE A 1 97 ? 0.897 0.757 10.190 1.00 95.38 97 PHE A O 1
ATOM 779 N N . ILE A 1 98 ? -1.041 1.826 9.767 1.00 97.75 98 ILE A N 1
ATOM 780 C CA . ILE A 1 98 ? -1.474 2.000 11.151 1.00 97.75 98 ILE A CA 1
ATOM 781 C C . ILE A 1 98 ? -2.945 1.618 11.243 1.00 97.75 98 ILE A C 1
ATOM 783 O O . ILE A 1 98 ? -3.733 1.974 10.363 1.00 97.75 98 ILE A O 1
ATOM 787 N N . VAL A 1 99 ? -3.306 0.939 12.328 1.00 98.31 99 VAL A N 1
ATOM 788 C CA . VAL A 1 99 ? -4.695 0.699 12.720 1.00 98.31 99 VAL A CA 1
ATOM 789 C C . VAL A 1 99 ? -4.987 1.500 13.985 1.00 98.31 99 VAL A C 1
ATOM 791 O O . VAL A 1 99 ? -4.264 1.391 14.970 1.00 98.31 99 VAL A O 1
ATOM 794 N N . GLY A 1 100 ? -6.023 2.329 13.942 1.00 97.62 100 GLY A N 1
ATOM 795 C CA . GLY A 1 100 ? -6.604 3.013 15.090 1.00 97.62 100 GLY A CA 1
ATOM 796 C C . GLY A 1 100 ? -7.851 2.277 15.576 1.00 97.62 100 GLY A C 1
ATOM 797 O O . GLY A 1 100 ? -8.674 1.861 14.764 1.00 97.62 100 GLY A O 1
ATOM 798 N N . ILE A 1 101 ? -7.998 2.132 16.886 1.00 96.88 101 ILE A N 1
ATOM 799 C CA . ILE A 1 101 ? -9.167 1.552 17.548 1.00 96.88 101 ILE A CA 1
ATOM 800 C C . ILE A 1 101 ? -9.798 2.614 18.439 1.00 96.88 101 ILE A C 1
ATOM 802 O O . ILE A 1 101 ? -9.130 3.182 19.304 1.00 96.88 101 ILE A O 1
ATOM 806 N N . THR A 1 102 ? -11.094 2.833 18.257 1.00 95.00 102 THR A N 1
ATOM 807 C CA . THR A 1 102 ? -11.893 3.769 19.049 1.00 95.00 102 THR A CA 1
ATOM 808 C C . THR A 1 102 ? -12.806 2.986 19.984 1.00 95.00 102 THR A C 1
ATOM 810 O O . THR A 1 102 ? -13.776 2.354 19.549 1.00 95.00 102 THR A O 1
ATOM 813 N N . LYS A 1 103 ? -12.495 3.012 21.284 1.00 88.94 103 LYS A N 1
ATOM 814 C CA . LYS A 1 103 ? -13.235 2.258 22.317 1.00 88.94 103 LYS A CA 1
ATOM 815 C C . LYS A 1 103 ? -14.489 2.977 22.790 1.00 88.94 103 LYS A C 1
ATOM 817 O O . LYS A 1 103 ? -15.440 2.351 23.237 1.00 88.94 103 LYS A O 1
ATOM 822 N N . ASP A 1 104 ? -14.463 4.297 22.738 1.00 82.06 104 ASP A N 1
ATOM 823 C CA . ASP A 1 104 ? -15.577 5.180 23.048 1.00 82.06 104 ASP A CA 1
ATOM 824 C C . ASP A 1 104 ? -15.316 6.538 22.381 1.00 82.06 104 ASP A C 1
ATOM 826 O O . ASP A 1 104 ? -14.390 6.687 21.588 1.00 82.06 104 ASP A O 1
ATOM 830 N N . LYS A 1 105 ? -16.119 7.558 22.687 1.00 79.31 105 LYS A N 1
ATOM 831 C CA . LYS A 1 105 ? -15.972 8.890 22.078 1.00 79.31 105 LYS A CA 1
ATOM 832 C C . LYS A 1 105 ? -14.658 9.608 22.433 1.00 79.31 105 LYS A C 1
ATOM 834 O O . LYS A 1 105 ? -14.374 10.647 21.846 1.00 79.31 105 LYS A O 1
ATOM 839 N N . THR A 1 106 ? -13.894 9.097 23.393 1.00 82.50 106 THR A N 1
ATOM 840 C CA . THR A 1 106 ? -12.730 9.749 24.011 1.00 82.50 106 THR A CA 1
ATOM 841 C C . THR A 1 106 ? -11.464 8.892 24.019 1.00 82.50 106 THR A C 1
ATOM 843 O O . THR A 1 106 ? -10.368 9.443 24.080 1.00 82.50 106 THR A O 1
ATOM 846 N N . SER A 1 107 ? -11.583 7.566 23.935 1.00 88.81 107 SER A N 1
ATOM 847 C CA . SER A 1 107 ? -10.459 6.633 23.982 1.00 88.81 107 SER A CA 1
ATOM 848 C C . SER A 1 107 ? -10.108 6.108 22.592 1.00 88.81 107 SER A C 1
ATOM 850 O O . SER A 1 107 ? -10.904 5.414 21.952 1.00 88.81 107 SER A O 1
ATOM 852 N N . TYR A 1 108 ? -8.887 6.429 22.160 1.00 92.69 108 TYR A N 1
ATOM 853 C CA . TYR A 1 108 ? -8.305 6.012 20.890 1.00 92.69 108 TYR A CA 1
ATOM 854 C C . TYR A 1 108 ? -6.943 5.366 21.138 1.00 92.69 108 TYR A C 1
ATOM 856 O O . TYR A 1 108 ? -6.122 5.894 21.888 1.00 92.69 108 TYR A O 1
ATOM 864 N N . GLU A 1 109 ? -6.695 4.230 20.497 1.00 96.25 109 GLU A N 1
ATOM 865 C CA . GLU A 1 109 ? -5.413 3.531 20.538 1.00 96.25 109 GLU A CA 1
ATOM 866 C C . GLU A 1 109 ? -4.922 3.256 19.127 1.00 96.25 109 GLU A C 1
ATOM 868 O O . GLU A 1 109 ? -5.712 2.932 18.245 1.00 96.25 109 GLU A O 1
ATOM 873 N N . TYR A 1 110 ? -3.613 3.353 18.920 1.00 97.81 110 TYR A N 1
ATOM 874 C CA . TYR A 1 110 ? -2.995 3.092 17.631 1.00 97.81 110 TYR A CA 1
ATOM 875 C C . TYR A 1 110 ? -2.069 1.889 17.704 1.00 97.81 110 TYR A C 1
ATOM 877 O O . TYR A 1 110 ? -1.440 1.612 18.727 1.00 97.81 110 TYR A O 1
ATOM 885 N N . PHE A 1 111 ? -1.988 1.187 16.584 1.00 98.00 111 PHE A N 1
ATOM 886 C CA . PHE A 1 111 ? -1.230 -0.036 16.441 1.00 98.00 111 PHE A CA 1
ATOM 887 C C . PHE A 1 111 ? -0.454 -0.019 15.128 1.00 98.00 111 PHE A C 1
ATOM 889 O O . PHE A 1 111 ? -0.958 0.411 14.088 1.00 98.00 111 PHE A O 1
ATOM 896 N N . THR A 1 112 ? 0.765 -0.538 15.176 1.00 96.75 112 THR A N 1
ATOM 897 C CA . THR A 1 112 ? 1.637 -0.774 14.018 1.00 96.75 112 THR A CA 1
ATOM 898 C C . THR A 1 112 ? 2.062 -2.228 14.008 1.00 96.75 112 THR A C 1
ATOM 900 O O . THR A 1 112 ? 2.210 -2.820 15.073 1.00 96.75 112 THR A O 1
ATOM 903 N N . LYS A 1 113 ? 2.326 -2.797 12.839 1.00 92.81 113 LYS A N 1
ATOM 904 C CA . LYS A 1 113 ? 2.961 -4.112 12.741 1.00 92.81 113 LYS A CA 1
ATOM 905 C C . LYS A 1 113 ? 4.410 -3.987 12.302 1.00 92.81 113 LYS A C 1
ATOM 907 O O . LYS A 1 113 ? 4.783 -3.008 11.655 1.00 92.81 113 LYS A O 1
ATOM 912 N N . ASP A 1 114 ? 5.221 -4.987 12.624 1.00 82.38 114 ASP A N 1
ATOM 913 C CA . ASP A 1 114 ? 6.489 -5.157 11.934 1.00 82.38 114 ASP A CA 1
ATOM 914 C C . ASP A 1 114 ? 6.155 -5.470 10.471 1.00 82.38 114 ASP A C 1
ATOM 916 O O . ASP A 1 114 ? 5.411 -6.394 10.153 1.00 82.38 114 ASP A O 1
ATOM 920 N N . HIS A 1 115 ? 6.589 -4.610 9.557 1.00 80.56 115 HIS A N 1
ATOM 921 C CA . HIS A 1 115 ? 6.252 -4.717 8.142 1.00 80.56 115 HIS A CA 1
ATOM 922 C C . HIS A 1 115 ? 7.052 -5.855 7.479 1.00 80.56 115 HIS A C 1
ATOM 924 O O . HIS A 1 115 ? 7.930 -5.614 6.651 1.00 80.56 115 HIS A O 1
ATOM 930 N N . SER A 1 116 ? 6.763 -7.090 7.886 1.00 81.44 116 SER A N 1
ATOM 931 C CA . SER A 1 116 ? 7.317 -8.345 7.385 1.00 81.44 116 SER A CA 1
ATOM 932 C C . SER A 1 116 ? 6.242 -9.154 6.639 1.00 81.44 116 SER A C 1
ATOM 934 O O . SER A 1 116 ? 5.042 -8.940 6.841 1.00 81.44 116 SER A O 1
ATOM 936 N N . ALA A 1 117 ? 6.684 -10.060 5.753 1.00 71.56 117 ALA A N 1
ATOM 937 C CA . ALA A 1 117 ? 5.877 -10.713 4.710 1.00 71.56 117 ALA A CA 1
ATOM 938 C C . ALA A 1 117 ? 4.574 -11.376 5.184 1.00 71.56 117 ALA A C 1
ATOM 940 O O . ALA A 1 117 ? 3.580 -11.382 4.461 1.00 71.56 117 ALA A O 1
ATOM 941 N N . ASP A 1 118 ? 4.541 -11.848 6.428 1.00 77.50 118 ASP A N 1
ATOM 942 C CA . ASP A 1 118 ? 3.416 -12.601 6.982 1.00 77.50 118 ASP A CA 1
ATOM 943 C C . ASP A 1 118 ? 2.968 -12.112 8.357 1.00 77.50 118 ASP A C 1
ATOM 945 O O . ASP A 1 118 ? 2.180 -12.780 9.031 1.00 77.50 118 ASP A O 1
ATOM 949 N N . SER A 1 119 ? 3.430 -10.936 8.788 1.00 88.50 119 SER A N 1
ATOM 950 C CA . SER A 1 119 ? 3.020 -10.442 10.094 1.00 88.50 119 SER A CA 1
ATOM 951 C C . SER A 1 119 ? 1.541 -10.069 10.100 1.00 88.50 119 SER A C 1
ATOM 953 O O . SER A 1 119 ? 1.076 -9.143 9.418 1.00 88.50 119 SER A O 1
ATOM 955 N N . THR A 1 120 ? 0.809 -10.820 10.917 1.00 93.75 120 THR A N 1
ATOM 956 C CA . THR A 1 120 ? -0.537 -10.505 11.394 1.00 93.75 120 THR A CA 1
ATOM 957 C C . THR A 1 120 ? -0.502 -9.817 12.753 1.00 93.75 120 THR A C 1
ATOM 959 O O . THR A 1 120 ? -1.561 -9.539 13.301 1.00 93.75 120 THR A O 1
ATOM 962 N N . ASN A 1 121 ? 0.679 -9.624 13.348 1.00 95.62 121 ASN A N 1
ATOM 963 C CA . ASN A 1 121 ? 0.817 -9.208 14.738 1.00 95.62 121 ASN A CA 1
ATOM 964 C C . ASN A 1 121 ? 1.003 -7.697 14.823 1.00 95.62 121 ASN A C 1
ATOM 966 O O . ASN A 1 121 ? 1.967 -7.137 14.306 1.00 95.62 121 ASN A O 1
ATOM 970 N N . TRP A 1 122 ? 0.081 -7.048 15.517 1.00 97.06 122 TRP A N 1
ATOM 971 C CA . TRP A 1 122 ? 0.078 -5.613 15.728 1.00 97.06 122 TRP A CA 1
ATOM 972 C C . TRP A 1 122 ? 0.540 -5.284 17.150 1.00 97.06 122 TRP A C 1
ATOM 974 O O . TRP A 1 122 ? 0.101 -5.889 18.123 1.00 97.06 122 TRP A O 1
ATOM 984 N N . GLY A 1 123 ? 1.446 -4.321 17.273 1.00 96.88 123 GLY A N 1
ATOM 985 C CA . GLY A 1 123 ? 1.912 -3.771 18.539 1.00 96.88 123 GLY A CA 1
ATOM 986 C C . GLY A 1 123 ? 1.295 -2.401 18.786 1.00 96.88 123 GLY A C 1
ATOM 987 O O . GLY A 1 123 ? 1.261 -1.559 17.885 1.00 96.88 123 GLY A O 1
ATOM 988 N N . LYS A 1 124 ? 0.816 -2.177 20.011 1.00 97.06 124 LYS A N 1
ATOM 989 C CA . LYS A 1 124 ? 0.325 -0.869 20.454 1.00 97.06 124 LYS A CA 1
ATOM 990 C C . LYS A 1 124 ? 1.451 0.169 20.402 1.00 97.06 124 LYS A C 1
ATOM 992 O O . LYS A 1 124 ? 2.590 -0.136 20.753 1.00 97.06 124 LYS A O 1
ATOM 997 N N . THR A 1 125 ? 1.122 1.388 19.991 1.00 97.06 125 THR A N 1
ATOM 998 C CA . THR A 1 125 ? 2.055 2.519 19.926 1.00 97.06 125 THR A CA 1
ATOM 999 C C . THR A 1 125 ? 1.789 3.544 21.030 1.00 97.06 125 THR A C 1
ATOM 1001 O O . THR A 1 125 ? 0.806 3.466 21.768 1.00 97.06 125 THR A O 1
ATOM 1004 N N . ASP A 1 126 ? 2.682 4.523 21.137 1.00 96.00 126 ASP A N 1
ATOM 1005 C CA . ASP A 1 126 ? 2.622 5.683 22.029 1.00 96.00 126 ASP A CA 1
ATOM 1006 C C . ASP A 1 126 ? 1.971 6.920 21.373 1.00 96.00 126 ASP A C 1
ATOM 1008 O O . ASP A 1 126 ? 2.064 8.035 21.889 1.00 96.00 126 ASP A O 1
ATOM 1012 N N . ILE A 1 127 ? 1.295 6.743 20.233 1.00 97.31 127 ILE A N 1
ATOM 1013 C CA . ILE A 1 127 ? 0.635 7.835 19.514 1.00 97.31 127 ILE A CA 1
ATOM 1014 C C . ILE A 1 127 ? -0.546 8.348 20.345 1.00 97.31 127 ILE A C 1
ATOM 1016 O O . ILE A 1 127 ? -1.518 7.632 20.575 1.00 97.31 127 ILE A O 1
ATOM 1020 N N . THR A 1 128 ? -0.477 9.615 20.750 1.00 95.19 128 THR A N 1
ATOM 1021 C CA . THR A 1 128 ? -1.501 10.283 21.577 1.00 95.19 128 THR A CA 1
ATOM 1022 C C . THR A 1 128 ? -2.101 11.532 20.924 1.00 95.19 128 THR A C 1
ATOM 1024 O O . THR A 1 128 ? -2.998 12.150 21.491 1.00 95.19 128 THR A O 1
ATOM 1027 N N . SER A 1 129 ? -1.633 11.914 19.731 1.00 95.06 129 SER A N 1
ATOM 1028 C CA . SER A 1 129 ? -2.097 13.093 18.994 1.00 95.06 129 SER A CA 1
ATOM 1029 C C . SER A 1 129 ? -1.984 12.904 17.480 1.00 95.06 129 SER A C 1
ATOM 1031 O O . SER A 1 129 ? -1.240 12.041 17.004 1.00 95.06 129 SER A O 1
ATOM 1033 N N . ASP A 1 130 ? -2.673 13.754 16.716 1.00 93.50 130 ASP A N 1
ATOM 1034 C CA . ASP A 1 130 ? -2.599 13.748 15.251 1.00 93.50 130 ASP A CA 1
ATOM 1035 C C . ASP A 1 130 ? -1.185 14.048 14.740 1.00 93.50 130 ASP A C 1
ATOM 1037 O O . ASP A 1 130 ? -0.749 13.454 13.758 1.00 93.50 130 ASP A O 1
ATOM 1041 N N . ASP A 1 131 ? -0.427 14.920 15.407 1.00 96.06 131 ASP A N 1
ATOM 1042 C CA . ASP A 1 131 ? 0.951 15.211 14.998 1.00 96.06 131 ASP A CA 1
ATOM 1043 C C . ASP A 1 131 ? 1.887 14.026 15.263 1.00 96.06 131 ASP A C 1
ATOM 1045 O O . ASP A 1 131 ? 2.729 13.704 14.421 1.00 96.06 131 ASP A O 1
ATOM 1049 N N . ALA A 1 132 ? 1.699 13.307 16.377 1.00 97.19 132 ALA A N 1
ATOM 1050 C CA . ALA A 1 132 ? 2.413 12.056 16.624 1.00 97.19 132 ALA A CA 1
ATOM 1051 C C . ALA A 1 132 ? 2.063 10.996 15.564 1.00 97.19 132 ALA A C 1
ATOM 1053 O O . ALA A 1 132 ? 2.950 10.302 15.064 1.00 97.19 132 ALA A O 1
ATOM 1054 N N . LEU A 1 133 ? 0.792 10.924 15.154 1.00 97.06 133 LEU A N 1
ATOM 1055 C CA . LEU A 1 133 ? 0.339 10.030 14.090 1.00 97.06 133 LEU A CA 1
ATOM 1056 C C . LEU A 1 133 ? 0.990 10.374 12.742 1.00 97.06 133 LEU A C 1
ATOM 1058 O O . LEU A 1 133 ? 1.529 9.484 12.081 1.00 97.06 133 LEU A O 1
ATOM 1062 N N . LYS A 1 134 ? 0.992 11.654 12.345 1.00 96.19 134 LYS A N 1
ATOM 1063 C CA . LYS A 1 134 ? 1.658 12.133 11.118 1.00 96.19 134 LYS A CA 1
ATOM 1064 C C . LYS A 1 134 ? 3.143 11.780 11.116 1.00 96.19 134 LYS A C 1
ATOM 1066 O O . LYS A 1 134 ? 3.652 11.254 10.124 1.00 96.19 134 LYS A O 1
ATOM 1071 N N . ASN A 1 135 ? 3.826 12.028 12.234 1.00 96.06 135 ASN A N 1
ATOM 1072 C CA . ASN A 1 135 ? 5.244 11.713 12.386 1.00 96.06 135 ASN A CA 1
ATOM 1073 C C . ASN A 1 135 ? 5.496 10.210 12.243 1.00 96.06 135 ASN A C 1
ATOM 1075 O O . ASN A 1 135 ? 6.396 9.817 11.498 1.00 96.06 135 ASN A O 1
ATOM 1079 N N . LYS A 1 136 ? 4.663 9.370 12.873 1.00 96.62 136 LYS A N 1
ATOM 1080 C CA . LYS A 1 136 ? 4.819 7.916 12.780 1.00 96.62 136 LYS A CA 1
ATOM 1081 C C . LYS A 1 136 ? 4.548 7.384 11.373 1.00 96.62 136 LYS A C 1
ATOM 1083 O O . LYS A 1 136 ? 5.304 6.548 10.887 1.00 96.62 136 LYS A O 1
ATOM 1088 N N . LEU A 1 137 ? 3.529 7.898 10.682 1.00 95.81 137 LEU A N 1
ATOM 1089 C CA . LEU A 1 137 ? 3.274 7.554 9.278 1.00 95.81 137 LEU A CA 1
ATOM 1090 C C . LEU A 1 137 ? 4.452 7.942 8.375 1.00 95.81 137 LEU A C 1
ATOM 1092 O O . LEU A 1 137 ? 4.851 7.154 7.518 1.00 95.81 137 LEU A O 1
ATOM 1096 N N . SER A 1 138 ? 5.041 9.121 8.597 1.00 94.38 138 SER A N 1
ATOM 1097 C CA . SER A 1 138 ? 6.229 9.587 7.870 1.00 94.38 138 SER A CA 1
ATOM 1098 C C . SER A 1 138 ? 7.444 8.687 8.112 1.00 94.38 138 SER A C 1
ATOM 1100 O O . SER A 1 138 ? 8.148 8.337 7.165 1.00 94.38 138 SER A O 1
ATOM 1102 N N . GLU A 1 139 ? 7.671 8.264 9.358 1.00 94.38 139 GLU A N 1
ATOM 1103 C CA . GLU A 1 139 ? 8.727 7.312 9.725 1.00 94.38 139 GLU A CA 1
ATOM 1104 C C . GLU A 1 139 ? 8.551 5.968 9.003 1.00 94.38 139 GLU A C 1
ATOM 1106 O O . GLU A 1 139 ? 9.475 5.503 8.333 1.00 94.38 139 GLU A O 1
ATOM 1111 N N . ILE A 1 140 ? 7.350 5.381 9.067 1.00 93.12 140 ILE A N 1
ATOM 1112 C CA . ILE A 1 140 ? 7.034 4.111 8.396 1.00 93.12 140 ILE A CA 1
ATOM 1113 C C . ILE A 1 140 ? 7.219 4.243 6.883 1.00 93.12 140 ILE A C 1
ATOM 1115 O O . ILE A 1 140 ? 7.832 3.383 6.249 1.00 93.12 140 ILE A O 1
ATOM 1119 N N . ASN A 1 141 ? 6.734 5.330 6.282 1.00 91.81 141 ASN A N 1
ATOM 1120 C CA . ASN A 1 141 ? 6.876 5.553 4.847 1.00 91.81 141 ASN A CA 1
ATOM 1121 C C . ASN A 1 141 ? 8.354 5.600 4.418 1.00 91.81 141 ASN A C 1
ATOM 1123 O O . ASN A 1 141 ? 8.750 4.949 3.448 1.00 91.81 141 ASN A O 1
ATOM 1127 N N . LYS A 1 142 ? 9.187 6.318 5.182 1.00 91.25 142 LYS A N 1
ATOM 1128 C CA . LYS A 1 142 ? 10.638 6.389 4.956 1.00 91.25 142 LYS A CA 1
ATOM 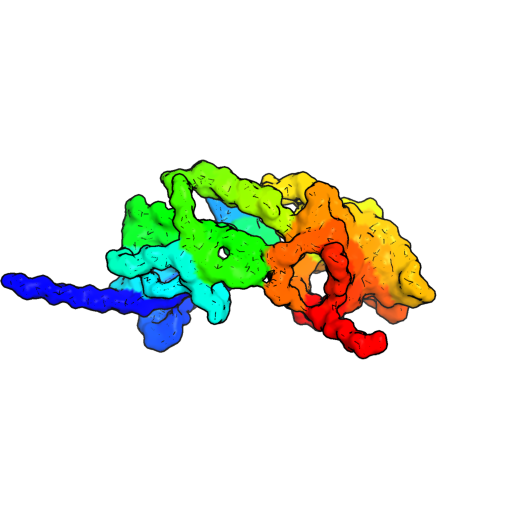1129 C C . LYS A 1 142 ? 11.322 5.037 5.135 1.00 91.25 142 LYS A C 1
ATOM 1131 O O . LYS A 1 142 ? 12.257 4.754 4.410 1.00 91.25 142 LYS A O 1
ATOM 1136 N N . ALA A 1 143 ? 10.871 4.190 6.056 1.00 90.00 143 ALA A N 1
ATOM 1137 C CA . ALA A 1 143 ? 11.455 2.860 6.251 1.00 90.00 143 ALA A CA 1
ATOM 1138 C C . ALA A 1 143 ? 11.006 1.834 5.190 1.00 90.00 143 ALA A C 1
ATOM 1140 O O . ALA A 1 143 ? 11.681 0.828 4.946 1.00 90.00 143 ALA A O 1
ATOM 1141 N N . THR A 1 144 ? 9.841 2.051 4.574 1.00 90.25 144 THR A N 1
ATOM 1142 C CA . THR A 1 144 ? 9.216 1.053 3.697 1.00 90.25 144 THR A CA 1
ATOM 1143 C C . THR A 1 144 ? 9.627 1.177 2.229 1.00 90.25 144 THR A C 1
ATOM 1145 O O . THR A 1 144 ? 9.675 0.154 1.547 1.00 90.25 144 THR A O 1
ATOM 1148 N N . HIS A 1 145 ? 9.982 2.376 1.752 1.00 93.06 145 HIS A N 1
ATOM 1149 C CA . HIS A 1 145 ? 10.392 2.624 0.357 1.00 93.06 145 HIS A CA 1
ATOM 1150 C C . HIS A 1 145 ? 9.414 2.032 -0.681 1.00 93.06 145 HIS A C 1
ATOM 1152 O O . HIS A 1 145 ? 9.820 1.373 -1.640 1.00 93.06 145 HIS A O 1
ATOM 1158 N N . LEU A 1 146 ? 8.113 2.223 -0.461 1.00 93.94 146 LEU A N 1
ATOM 1159 C CA . LEU A 1 146 ? 7.064 1.682 -1.326 1.00 93.94 146 LEU A CA 1
ATOM 1160 C C . LEU A 1 146 ? 6.984 2.440 -2.656 1.00 93.94 146 LEU A C 1
ATOM 1162 O O . LEU A 1 146 ? 7.046 3.668 -2.681 1.00 93.94 146 LEU A O 1
ATOM 1166 N N . VAL A 1 147 ? 6.854 1.698 -3.757 1.00 95.19 147 VAL A N 1
ATOM 1167 C CA . VAL A 1 147 ? 6.891 2.226 -5.126 1.00 95.19 147 VAL A CA 1
ATOM 1168 C C . VAL A 1 147 ? 5.805 1.594 -6.000 1.00 95.19 147 VAL A C 1
ATOM 1170 O O . VAL A 1 147 ? 5.611 0.377 -6.001 1.00 95.19 147 VAL A O 1
ATOM 1173 N N . LEU A 1 148 ? 5.142 2.426 -6.805 1.00 95.56 148 LEU A N 1
ATOM 1174 C CA . LEU A 1 148 ? 4.421 2.023 -8.010 1.00 95.56 148 LEU A CA 1
ATOM 1175 C C . LEU A 1 148 ? 5.383 2.028 -9.203 1.00 95.56 148 LEU A C 1
ATOM 1177 O O . LEU A 1 148 ? 5.889 3.082 -9.597 1.00 95.56 148 LEU A O 1
ATOM 1181 N N . LEU A 1 149 ? 5.636 0.865 -9.803 1.00 96.06 149 LEU A N 1
ATOM 1182 C CA . LEU A 1 149 ? 6.485 0.790 -10.993 1.00 96.06 149 LEU A CA 1
ATOM 1183 C C . LEU A 1 149 ? 5.723 1.270 -12.222 1.00 96.06 149 LEU A C 1
ATOM 1185 O O . LEU A 1 149 ? 4.712 0.681 -12.590 1.00 96.06 149 LEU A O 1
ATOM 1189 N N . ASN A 1 150 ? 6.226 2.311 -12.880 1.00 96.19 150 ASN A N 1
ATOM 1190 C CA . ASN A 1 150 ? 5.645 2.795 -14.122 1.00 96.19 150 ASN A CA 1
ATOM 1191 C C . ASN A 1 150 ? 6.176 1.983 -15.310 1.00 96.19 150 ASN A C 1
ATOM 1193 O O . ASN A 1 150 ? 7.323 2.159 -15.709 1.00 96.19 150 ASN A O 1
ATOM 1197 N N . VAL A 1 151 ? 5.347 1.107 -15.874 1.00 93.94 151 VAL A N 1
ATOM 1198 C CA . VAL A 1 151 ? 5.726 0.196 -16.972 1.00 93.94 151 VAL A CA 1
ATOM 1199 C C . VAL A 1 151 ? 5.844 0.912 -18.324 1.00 93.94 151 VAL A C 1
ATOM 1201 O O . VAL A 1 151 ? 6.509 0.425 -19.240 1.00 93.94 151 VAL A O 1
ATOM 1204 N N . ASP A 1 152 ? 5.235 2.095 -18.425 1.00 92.94 152 ASP A N 1
ATOM 1205 C CA . ASP A 1 152 ? 5.196 2.942 -19.619 1.00 92.94 152 ASP A CA 1
ATOM 1206 C C . ASP A 1 152 ? 6.099 4.172 -19.482 1.00 92.94 152 ASP A C 1
ATOM 1208 O O . ASP A 1 152 ? 5.944 5.162 -20.201 1.00 92.94 152 ASP A O 1
ATOM 1212 N N . ALA A 1 153 ? 7.043 4.133 -18.540 1.00 94.81 153 ALA A N 1
ATOM 1213 C CA . ALA A 1 153 ? 7.997 5.208 -18.370 1.00 94.81 153 ALA A CA 1
ATOM 1214 C C . ALA A 1 153 ? 8.842 5.399 -19.641 1.00 94.81 153 ALA A C 1
ATOM 1216 O O . ALA A 1 153 ? 9.268 4.447 -20.300 1.00 94.81 153 ALA A O 1
ATOM 1217 N N . GLU A 1 154 ? 9.086 6.662 -19.982 1.00 93.88 154 GLU A N 1
ATOM 1218 C CA . GLU A 1 154 ? 9.876 7.035 -21.151 1.00 93.88 154 GLU A CA 1
ATOM 1219 C C . GLU A 1 154 ? 11.336 6.591 -20.981 1.00 93.88 154 GLU A C 1
ATOM 1221 O O . GLU A 1 154 ? 11.890 6.577 -19.878 1.00 93.88 154 GLU A O 1
ATOM 1226 N N . THR A 1 155 ? 12.001 6.256 -22.082 1.00 94.62 155 THR A N 1
ATOM 1227 C CA . THR A 1 155 ? 13.438 5.951 -22.064 1.00 94.62 155 THR A CA 1
ATOM 1228 C C . THR A 1 155 ? 14.244 7.160 -21.610 1.00 94.62 155 THR A C 1
ATOM 1230 O O . THR A 1 155 ? 13.925 8.280 -22.010 1.00 94.62 155 THR A O 1
ATOM 1233 N N . ARG A 1 156 ? 15.325 6.942 -20.847 1.00 96.31 156 ARG A N 1
ATOM 1234 C CA . ARG A 1 156 ? 16.164 8.022 -20.285 1.00 96.31 156 ARG A CA 1
ATOM 1235 C C . ARG A 1 156 ? 15.379 9.019 -19.419 1.00 96.31 156 ARG A C 1
ATOM 1237 O O . ARG A 1 156 ? 15.742 10.191 -19.352 1.00 96.31 156 ARG A O 1
ATOM 1244 N N . SER A 1 157 ? 14.301 8.574 -18.778 1.00 97.25 157 SER A N 1
ATOM 1245 C CA . SER A 1 157 ? 13.475 9.423 -17.918 1.00 97.25 157 SER A CA 1
ATOM 1246 C C . SER A 1 157 ? 13.646 9.097 -16.437 1.00 97.25 157 SER A C 1
ATOM 1248 O O . SER A 1 157 ? 14.295 8.118 -16.057 1.00 97.25 157 SER A O 1
ATOM 1250 N N . THR A 1 158 ? 13.035 9.937 -15.607 1.00 97.56 158 THR A N 1
ATOM 1251 C CA . THR A 1 158 ? 12.913 9.736 -14.167 1.00 97.56 158 THR A CA 1
ATOM 1252 C C . THR A 1 158 ? 11.444 9.862 -13.777 1.00 97.56 158 THR A C 1
ATOM 1254 O O . THR A 1 158 ? 10.733 10.739 -14.274 1.00 97.56 158 THR A O 1
ATOM 1257 N N . TYR A 1 159 ? 10.994 9.000 -12.871 1.00 97.38 159 TYR A N 1
ATOM 1258 C CA . TYR A 1 159 ? 9.702 9.117 -12.193 1.00 97.38 159 TYR A CA 1
ATOM 1259 C C . TYR A 1 159 ? 9.877 8.870 -10.689 1.00 97.38 159 TYR A C 1
ATOM 1261 O O . TYR A 1 159 ? 10.958 8.496 -10.249 1.00 97.38 159 TYR A O 1
ATOM 1269 N N . TYR A 1 160 ? 8.845 9.102 -9.886 1.00 97.00 160 TYR A N 1
ATOM 1270 C CA . TYR A 1 160 ? 8.911 9.006 -8.423 1.00 97.00 160 TYR A CA 1
ATOM 1271 C C . TYR A 1 160 ? 8.153 7.788 -7.884 1.00 97.00 160 TYR A C 1
ATOM 1273 O O . TYR A 1 160 ? 7.476 7.084 -8.628 1.00 97.00 160 TYR A O 1
ATOM 1281 N N . SER A 1 161 ? 8.217 7.543 -6.574 1.00 95.06 161 SER A N 1
ATOM 1282 C CA . SER A 1 161 ? 7.550 6.407 -5.905 1.00 95.06 161 SER A CA 1
ATOM 1283 C C . SER A 1 161 ? 6.053 6.246 -6.210 1.00 95.06 161 SER A C 1
ATOM 1285 O O . SER A 1 161 ? 5.538 5.134 -6.185 1.00 95.06 161 SER A O 1
ATOM 1287 N N . ASN A 1 162 ? 5.345 7.313 -6.584 1.00 95.62 162 ASN A N 1
ATOM 1288 C CA . ASN A 1 162 ? 3.942 7.250 -7.010 1.00 95.62 162 ASN A CA 1
ATOM 1289 C C . ASN A 1 162 ? 3.736 6.841 -8.487 1.00 95.62 162 ASN A C 1
ATOM 1291 O O . ASN A 1 162 ? 2.607 6.885 -8.978 1.00 95.62 162 ASN A O 1
ATOM 1295 N N . GLY A 1 163 ? 4.802 6.494 -9.214 1.00 95.75 163 GLY A N 1
ATOM 1296 C CA . GLY A 1 163 ? 4.762 6.132 -10.631 1.00 95.75 163 GLY A CA 1
ATOM 1297 C C . GLY A 1 163 ? 4.654 7.321 -11.596 1.00 95.75 163 GLY A C 1
ATOM 1298 O O . GLY A 1 163 ? 4.479 7.116 -12.796 1.00 95.75 163 GLY A O 1
ATOM 1299 N N . THR A 1 164 ? 4.743 8.565 -11.113 1.00 95.56 164 THR A N 1
ATOM 1300 C CA . THR A 1 164 ? 4.551 9.779 -11.931 1.00 95.56 164 THR A CA 1
ATOM 1301 C C . THR A 1 164 ? 5.832 10.604 -12.061 1.00 95.56 164 THR A C 1
ATOM 1303 O O . THR A 1 164 ? 6.773 10.432 -11.291 1.00 95.56 164 THR A O 1
ATOM 1306 N N . LYS A 1 165 ? 5.861 11.553 -13.006 1.00 95.69 165 LYS A N 1
ATOM 1307 C CA . LYS A 1 165 ? 6.970 12.517 -13.156 1.00 95.69 165 LYS A CA 1
ATOM 1308 C C . LYS A 1 165 ? 7.016 13.571 -12.037 1.00 95.69 165 LYS A C 1
ATOM 1310 O O . LYS A 1 165 ? 7.952 14.360 -11.992 1.00 95.69 165 LYS A O 1
ATOM 1315 N N . THR A 1 166 ? 6.020 13.607 -11.149 1.00 94.81 166 THR A N 1
ATOM 1316 C CA . THR A 1 166 ? 5.939 14.573 -10.050 1.00 94.81 166 THR A CA 1
ATOM 1317 C C . THR A 1 166 ? 6.111 13.869 -8.713 1.00 94.81 166 THR A C 1
ATOM 1319 O O . THR A 1 166 ? 5.384 12.934 -8.374 1.00 94.81 166 THR A O 1
ATOM 1322 N N . SER A 1 167 ? 7.060 14.372 -7.932 1.00 94.12 167 SER A N 1
ATOM 1323 C CA . SER A 1 167 ? 7.344 13.907 -6.582 1.00 94.12 167 SER A CA 1
ATOM 1324 C C . SER A 1 167 ? 6.087 13.881 -5.695 1.00 94.12 167 SER A C 1
ATOM 1326 O O . SER A 1 167 ? 5.393 14.900 -5.602 1.00 94.12 167 SER A O 1
ATOM 1328 N N . PRO A 1 168 ? 5.788 12.770 -4.994 1.00 92.50 168 PRO A N 1
ATOM 1329 C CA . PRO A 1 168 ? 4.744 12.762 -3.979 1.00 92.50 168 PRO A CA 1
ATOM 1330 C C . PRO A 1 168 ? 5.176 13.558 -2.743 1.00 92.50 168 PRO A C 1
ATOM 1332 O O . PRO A 1 168 ? 6.362 13.690 -2.448 1.00 92.50 168 PRO A O 1
ATOM 1335 N N . PHE A 1 169 ? 4.194 14.052 -1.986 1.00 88.75 169 PHE A N 1
ATOM 1336 C CA . PHE A 1 169 ? 4.440 14.839 -0.773 1.00 88.75 169 PHE A CA 1
ATOM 1337 C C . PHE A 1 169 ? 5.137 14.026 0.328 1.00 88.75 169 PHE A C 1
ATOM 1339 O O . PHE A 1 169 ? 6.050 14.512 0.985 1.00 88.75 169 PHE A O 1
ATOM 1346 N N . THR A 1 170 ? 4.733 12.769 0.508 1.00 83.94 170 THR A N 1
ATOM 1347 C CA . THR A 1 170 ? 5.172 11.932 1.633 1.00 83.94 170 THR A CA 1
ATOM 1348 C C . THR A 1 170 ? 6.541 11.299 1.429 1.00 83.94 170 THR A C 1
ATOM 1350 O O . THR A 1 170 ? 7.139 10.847 2.405 1.00 83.94 170 THR A O 1
ATOM 1353 N N . HIS A 1 171 ? 7.047 11.250 0.190 1.00 80.56 171 HIS A N 1
ATOM 1354 C CA . HIS A 1 171 ? 8.314 10.588 -0.117 1.00 80.56 171 HIS A CA 1
ATOM 1355 C C . HIS A 1 171 ? 9.048 11.190 -1.325 1.00 80.56 171 HIS A C 1
ATOM 1357 O O . HIS A 1 171 ? 9.185 10.529 -2.359 1.00 80.56 171 HIS A O 1
ATOM 1363 N N . PRO A 1 172 ? 9.537 12.435 -1.225 1.00 80.31 172 PRO A N 1
ATOM 1364 C CA . PRO A 1 172 ? 10.053 13.129 -2.396 1.00 80.31 172 PRO A CA 1
ATOM 1365 C C . PRO A 1 172 ? 11.376 12.583 -2.942 1.00 80.31 172 PRO A C 1
ATOM 1367 O O . PRO A 1 172 ? 11.738 12.863 -4.079 1.00 80.31 172 PRO A O 1
ATOM 1370 N N . ASN A 1 173 ? 12.091 11.782 -2.151 1.00 87.50 173 ASN A N 1
ATOM 1371 C CA . ASN A 1 173 ? 13.478 11.421 -2.440 1.00 87.50 173 ASN A CA 1
ATOM 1372 C C . ASN A 1 173 ? 13.647 10.080 -3.171 1.00 87.50 173 ASN A C 1
ATOM 1374 O O . ASN A 1 173 ? 14.769 9.750 -3.544 1.00 87.50 173 ASN A O 1
ATOM 1378 N N . ILE A 1 174 ? 12.575 9.299 -3.356 1.00 92.50 174 ILE A N 1
ATOM 1379 C CA . ILE A 1 174 ? 12.649 8.044 -4.116 1.00 92.50 174 ILE A CA 1
ATOM 1380 C C . ILE A 1 174 ? 12.355 8.342 -5.577 1.00 92.50 174 ILE A C 1
ATOM 1382 O O . ILE A 1 174 ? 11.194 8.485 -5.976 1.00 92.50 174 ILE A O 1
ATOM 1386 N N . GLU A 1 175 ? 13.420 8.396 -6.367 1.00 96.62 175 GLU A N 1
ATOM 1387 C CA . GLU A 1 175 ? 13.352 8.512 -7.816 1.00 96.62 175 GLU A CA 1
ATOM 1388 C C . GLU A 1 175 ? 13.677 7.166 -8.451 1.00 96.62 175 GLU A C 1
ATOM 1390 O O . GLU A 1 175 ? 14.544 6.438 -7.982 1.00 96.62 175 GLU A O 1
ATOM 1395 N N . ILE A 1 176 ? 13.027 6.843 -9.558 1.00 97.88 176 ILE A N 1
ATOM 1396 C CA . ILE A 1 176 ? 13.337 5.683 -10.378 1.00 97.88 176 ILE A CA 1
ATOM 1397 C C . ILE A 1 176 ? 13.848 6.184 -11.721 1.00 97.88 176 ILE A C 1
ATOM 1399 O O . ILE A 1 176 ? 13.130 6.860 -12.460 1.00 97.88 176 ILE A O 1
ATOM 1403 N N . LYS A 1 177 ? 15.099 5.846 -12.032 1.00 98.06 177 LYS A N 1
ATOM 1404 C CA . LYS A 1 177 ? 15.753 6.187 -13.296 1.00 98.06 177 LYS A CA 1
ATOM 1405 C C . LYS A 1 177 ? 15.545 5.067 -14.300 1.00 98.06 177 LYS A C 1
ATOM 1407 O O . LYS A 1 177 ? 15.809 3.906 -13.989 1.00 98.06 177 LYS A O 1
ATOM 1412 N N . VAL A 1 178 ? 15.114 5.435 -15.500 1.00 97.94 178 VAL A N 1
ATOM 1413 C CA . VAL A 1 178 ? 14.828 4.503 -16.591 1.00 97.94 178 VAL A CA 1
ATOM 1414 C C . VAL A 1 178 ? 15.935 4.580 -17.629 1.00 97.94 178 VAL A C 1
ATOM 1416 O O . VAL A 1 178 ? 16.239 5.652 -18.155 1.00 97.94 178 VAL A O 1
ATOM 1419 N N . SER A 1 179 ? 16.557 3.443 -17.930 1.00 97.50 179 SER A N 1
ATOM 1420 C CA . SER A 1 179 ? 17.640 3.380 -18.911 1.00 97.50 179 SER A CA 1
ATOM 1421 C C . SER A 1 179 ? 17.144 3.515 -20.353 1.00 97.50 179 SER A C 1
ATOM 1423 O O . SER A 1 179 ? 15.949 3.526 -20.656 1.00 97.50 179 SER A O 1
ATOM 1425 N N . GLU A 1 180 ? 18.093 3.567 -21.283 1.00 96.12 180 GLU A N 1
ATOM 1426 C CA . GLU A 1 180 ? 17.808 3.153 -22.655 1.00 96.12 180 GLU A CA 1
ATOM 1427 C C . GLU A 1 180 ? 17.547 1.650 -22.745 1.00 96.12 180 GLU A C 1
ATOM 1429 O O . GLU A 1 180 ? 18.086 0.891 -21.927 1.00 96.12 180 GLU A O 1
ATOM 1434 N N . PRO A 1 181 ? 16.768 1.205 -23.748 1.00 94.38 181 PRO A N 1
ATOM 1435 C CA . PRO A 1 181 ? 16.611 -0.209 -24.016 1.00 94.38 181 PRO A CA 1
ATOM 1436 C C . PRO A 1 181 ? 17.955 -0.832 -24.389 1.00 94.38 181 PRO A C 1
ATOM 1438 O O . PRO A 1 181 ? 18.629 -0.383 -25.315 1.00 94.38 181 PRO A O 1
ATOM 1441 N N . LYS A 1 182 ? 18.306 -1.921 -23.713 1.00 95.88 182 LYS A N 1
ATOM 1442 C CA . LYS A 1 182 ? 19.420 -2.793 -24.086 1.00 95.88 182 LYS A CA 1
ATOM 1443 C C . LYS A 1 182 ? 18.867 -4.004 -24.819 1.00 95.88 182 LYS A C 1
ATOM 1445 O O . LYS A 1 182 ? 17.929 -4.636 -24.332 1.00 95.88 182 LYS A O 1
ATOM 1450 N N . CYS A 1 183 ? 19.433 -4.347 -25.970 1.00 93.19 183 CYS A N 1
ATOM 1451 C CA . CYS A 1 183 ? 19.071 -5.590 -26.644 1.00 93.19 183 CYS A CA 1
ATOM 1452 C C . CYS A 1 183 ? 19.534 -6.780 -25.794 1.00 93.19 183 CYS A C 1
ATOM 1454 O O . CYS A 1 183 ? 20.712 -6.893 -25.457 1.00 93.19 183 CYS A O 1
ATOM 1456 N N . VAL A 1 184 ? 18.594 -7.653 -25.443 1.00 91.12 184 VAL A N 1
ATOM 1457 C CA . VAL A 1 184 ? 18.859 -8.944 -24.812 1.00 91.12 184 VAL A CA 1
ATOM 1458 C C . VAL A 1 184 ? 18.470 -9.984 -25.845 1.00 91.12 184 VAL A C 1
ATOM 1460 O O . VAL A 1 184 ? 17.297 -10.127 -26.173 1.00 91.12 184 VAL A O 1
ATOM 1463 N N . GLN A 1 185 ? 19.466 -10.676 -26.397 1.00 87.81 185 GLN A N 1
ATOM 1464 C CA . GLN A 1 185 ? 19.298 -11.471 -27.618 1.00 87.81 185 GLN A CA 1
ATOM 1465 C C . GLN A 1 185 ? 18.869 -10.602 -28.820 1.00 87.81 185 GLN A C 1
ATOM 1467 O O . GLN A 1 185 ? 18.859 -9.371 -28.760 1.00 87.81 185 GLN A O 1
ATOM 1472 N N . THR A 1 186 ? 18.558 -11.239 -29.948 1.00 89.69 186 THR A N 1
ATOM 1473 C CA . THR A 1 186 ? 18.176 -10.553 -31.192 1.00 89.69 186 THR A CA 1
ATOM 1474 C C . THR A 1 186 ? 16.766 -9.969 -31.156 1.00 89.69 186 THR A C 1
ATOM 1476 O O . THR A 1 186 ? 16.471 -9.069 -31.939 1.00 89.69 186 THR A O 1
ATOM 1479 N N . VAL A 1 187 ? 15.892 -10.457 -30.268 1.00 92.06 187 VAL A N 1
ATOM 1480 C CA . VAL A 1 187 ? 14.451 -10.168 -30.329 1.00 92.06 187 VAL A CA 1
ATOM 1481 C C . VAL A 1 187 ? 13.865 -9.499 -29.089 1.00 92.06 187 VAL A C 1
ATOM 1483 O O . VAL A 1 187 ? 12.728 -9.037 -29.184 1.00 92.06 187 VAL A O 1
ATOM 1486 N N . TYR A 1 188 ? 14.591 -9.393 -27.969 1.00 93.25 188 TYR A N 1
ATOM 1487 C CA . TYR A 1 188 ? 14.097 -8.714 -26.766 1.00 93.25 188 TYR A CA 1
ATOM 1488 C C . TYR A 1 188 ? 14.848 -7.416 -26.476 1.00 93.25 188 TYR A C 1
ATOM 1490 O O . TYR A 1 188 ? 16.049 -7.289 -26.718 1.00 93.25 188 TYR A O 1
ATOM 1498 N N . LYS A 1 189 ? 14.134 -6.448 -25.899 1.00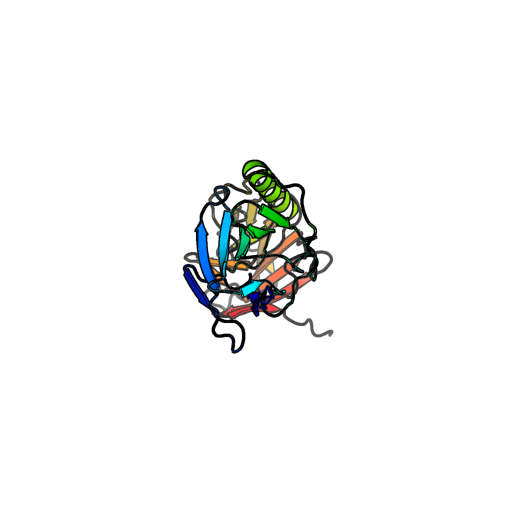 94.75 189 LYS A N 1
ATOM 1499 C CA . LYS A 1 189 ? 14.728 -5.231 -25.334 1.00 94.75 189 LYS A CA 1
ATOM 1500 C C . LYS A 1 189 ? 14.408 -5.147 -23.852 1.00 94.75 189 LYS A C 1
ATOM 1502 O O . LYS A 1 189 ? 13.245 -5.282 -23.476 1.00 94.75 189 LYS A O 1
ATOM 1507 N N . LYS A 1 190 ? 15.436 -4.889 -23.049 1.00 96.00 190 LYS A N 1
ATOM 1508 C CA . LYS A 1 190 ? 15.390 -4.738 -21.595 1.00 96.00 190 LYS A CA 1
ATOM 1509 C C . LYS A 1 190 ? 15.511 -3.266 -21.208 1.00 96.00 190 LYS A C 1
ATOM 1511 O O . LYS A 1 190 ? 16.423 -2.587 -21.676 1.00 96.00 190 LYS A O 1
ATOM 1516 N N . PHE A 1 191 ? 14.622 -2.804 -20.340 1.00 96.75 191 PHE A N 1
ATOM 1517 C CA . PHE A 1 191 ? 14.622 -1.464 -19.755 1.00 96.75 191 PHE A CA 1
ATOM 1518 C C . PHE A 1 191 ? 14.935 -1.588 -18.266 1.00 96.75 191 PHE A C 1
ATOM 1520 O O . PHE A 1 191 ? 14.219 -2.290 -17.554 1.00 96.75 191 PHE A O 1
ATOM 1527 N N . ASP A 1 192 ? 15.997 -0.932 -17.801 1.00 97.50 192 ASP A N 1
ATOM 1528 C CA . ASP A 1 192 ? 16.395 -0.954 -16.394 1.00 97.50 192 ASP A CA 1
ATOM 1529 C C . ASP A 1 192 ? 15.687 0.175 -15.637 1.00 97.50 192 ASP A C 1
ATOM 1531 O O . ASP A 1 192 ? 15.751 1.333 -16.050 1.00 97.50 192 ASP A O 1
ATOM 1535 N N . HIS A 1 193 ? 15.029 -0.171 -14.532 1.00 97.75 193 HIS A N 1
ATOM 1536 C CA . HIS A 1 193 ? 14.400 0.745 -13.586 1.00 97.75 193 HIS A CA 1
ATOM 1537 C C . HIS A 1 193 ? 15.196 0.697 -12.284 1.00 97.75 193 HIS A C 1
ATOM 1539 O O . HIS A 1 193 ? 15.102 -0.265 -11.512 1.00 97.75 193 HIS A O 1
ATOM 1545 N N . THR A 1 194 ? 15.994 1.737 -12.051 1.00 97.06 194 THR A N 1
ATOM 1546 C CA . THR A 1 194 ? 16.930 1.788 -10.926 1.00 97.06 194 THR A CA 1
ATOM 1547 C C . THR A 1 194 ? 16.502 2.857 -9.924 1.00 97.06 194 THR A C 1
ATOM 1549 O O . THR A 1 194 ? 16.509 4.041 -10.277 1.00 97.06 194 THR A O 1
ATOM 1552 N N . PRO A 1 195 ? 16.150 2.481 -8.685 1.00 96.50 195 PRO A N 1
ATOM 1553 C CA . PRO A 1 195 ? 15.875 3.448 -7.632 1.00 96.50 195 PRO A CA 1
ATOM 1554 C C . PRO A 1 195 ? 17.119 4.246 -7.223 1.00 96.50 195 PRO A C 1
ATOM 1556 O O . PRO A 1 195 ? 18.220 3.708 -7.084 1.00 96.50 195 PRO A O 1
ATOM 1559 N N . THR A 1 196 ? 16.943 5.538 -6.974 1.00 92.19 196 THR A N 1
ATOM 1560 C CA . THR A 1 196 ? 17.882 6.357 -6.210 1.00 92.19 196 THR A CA 1
ATOM 1561 C C . THR A 1 196 ? 17.581 6.154 -4.723 1.00 92.19 196 THR A C 1
ATOM 1563 O O . THR A 1 196 ? 16.428 6.174 -4.303 1.00 92.19 196 THR A O 1
ATOM 1566 N N . GLY A 1 197 ? 18.605 5.890 -3.907 1.00 84.38 197 GLY A N 1
ATOM 1567 C CA . GLY A 1 197 ? 18.421 5.693 -2.459 1.00 84.38 197 GLY A CA 1
ATOM 1568 C C . GLY A 1 197 ? 18.355 4.240 -1.973 1.00 84.38 197 GLY A C 1
ATOM 1569 O O . GLY A 1 197 ? 18.054 4.009 -0.805 1.00 84.38 197 GLY A O 1
ATOM 1570 N N . GLY A 1 198 ? 18.697 3.259 -2.816 1.00 90.94 198 GLY A N 1
ATOM 1571 C CA . GLY A 1 198 ? 18.911 1.873 -2.388 1.00 90.94 198 GLY A CA 1
ATOM 1572 C C . GLY A 1 198 ? 17.810 0.926 -2.848 1.00 90.94 198 GLY A C 1
ATOM 1573 O O . GLY A 1 198 ? 17.461 0.920 -4.019 1.00 90.94 198 GLY A O 1
ATOM 1574 N N . SER A 1 199 ? 17.309 0.078 -1.952 1.00 94.56 199 SER A N 1
ATOM 1575 C CA . SER A 1 199 ? 16.269 -0.901 -2.297 1.00 94.56 199 SER A CA 1
ATOM 1576 C C . SER A 1 199 ? 14.856 -0.333 -2.136 1.00 94.56 199 SER A C 1
ATOM 1578 O O . SER A 1 199 ? 14.641 0.581 -1.341 1.00 94.56 199 SER A O 1
ATOM 1580 N N . ILE A 1 200 ? 13.903 -0.879 -2.891 1.00 95.06 200 ILE A N 1
ATOM 1581 C CA . ILE A 1 200 ? 12.491 -0.474 -2.922 1.00 95.06 200 ILE A CA 1
ATOM 1582 C C . ILE A 1 200 ? 11.567 -1.672 -2.721 1.00 95.06 200 ILE A C 1
ATOM 1584 O O . ILE A 1 200 ? 11.929 -2.804 -3.035 1.00 95.06 200 ILE A O 1
ATOM 1588 N N . ARG A 1 201 ? 10.348 -1.420 -2.251 1.00 94.62 201 ARG A N 1
ATOM 1589 C CA . ARG A 1 201 ? 9.265 -2.409 -2.189 1.00 94.62 201 ARG A CA 1
ATOM 1590 C C . ARG A 1 201 ? 8.217 -2.069 -3.236 1.00 94.62 201 ARG A C 1
ATOM 1592 O O . ARG A 1 201 ? 7.817 -0.913 -3.356 1.00 94.62 201 ARG A O 1
ATOM 1599 N N . ILE A 1 202 ? 7.779 -3.056 -4.011 1.00 94.31 202 ILE A N 1
ATOM 1600 C CA . ILE A 1 202 ? 6.843 -2.813 -5.112 1.00 94.31 202 ILE A CA 1
ATOM 1601 C C . ILE A 1 202 ? 5.416 -3.04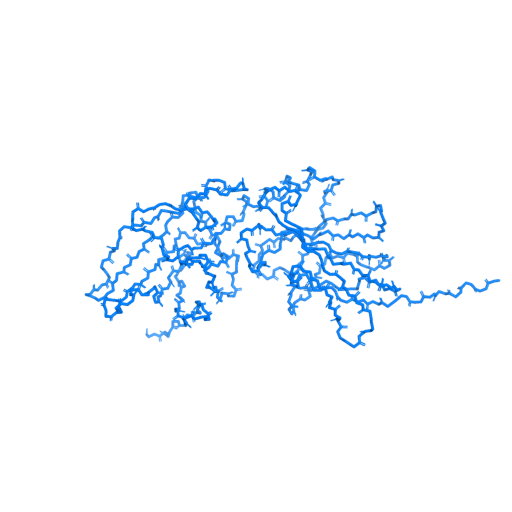1 -4.626 1.00 94.31 202 ILE A C 1
ATOM 1603 O O . ILE A 1 202 ? 5.044 -4.167 -4.313 1.00 94.31 202 ILE A O 1
ATOM 1607 N N . LEU A 1 203 ? 4.615 -1.976 -4.594 1.00 93.06 203 LEU A N 1
ATOM 1608 C CA . LEU A 1 203 ? 3.182 -2.069 -4.296 1.00 93.06 203 LEU A CA 1
ATOM 1609 C C . LEU A 1 203 ? 2.424 -2.678 -5.469 1.00 93.06 203 LEU A C 1
ATOM 1611 O O . LEU A 1 203 ? 1.562 -3.539 -5.313 1.00 93.06 203 LEU A O 1
ATOM 1615 N N . ASN A 1 204 ? 2.701 -2.145 -6.656 1.00 93.56 204 ASN A N 1
ATOM 1616 C CA . ASN A 1 204 ? 1.984 -2.481 -7.867 1.00 93.56 204 ASN A CA 1
ATOM 1617 C C . ASN A 1 204 ? 2.723 -1.938 -9.092 1.00 93.56 204 ASN A C 1
ATOM 1619 O O . ASN A 1 204 ? 3.734 -1.237 -8.970 1.00 93.56 204 ASN A O 1
ATOM 1623 N N . THR A 1 205 ? 2.173 -2.203 -10.272 1.00 94.00 205 THR A N 1
ATOM 1624 C CA . THR A 1 205 ? 2.616 -1.563 -11.504 1.00 94.00 205 THR A CA 1
ATOM 1625 C C . THR A 1 205 ? 1.525 -0.651 -12.067 1.00 94.00 205 THR A C 1
ATOM 1627 O O . THR A 1 205 ? 0.329 -0.871 -11.865 1.00 94.00 205 THR A O 1
ATOM 1630 N N . VAL A 1 206 ? 1.937 0.427 -12.726 1.00 94.00 206 VAL A N 1
ATOM 1631 C CA . VAL A 1 206 ? 1.057 1.428 -13.327 1.00 94.00 206 VAL A CA 1
ATOM 1632 C C . VAL A 1 206 ? 1.481 1.667 -14.767 1.00 94.00 206 VAL A C 1
ATOM 1634 O O . VAL A 1 206 ? 2.672 1.693 -15.066 1.00 94.00 206 VAL A O 1
ATOM 1637 N N . GLY A 1 207 ? 0.515 1.846 -15.657 1.00 90.62 207 GLY A N 1
ATOM 1638 C CA . GLY A 1 207 ? 0.773 2.216 -17.042 1.00 90.62 207 GLY A CA 1
ATOM 1639 C C . GLY A 1 207 ? 0.049 3.478 -17.477 1.00 90.62 207 GLY A C 1
ATOM 1640 O O . GLY A 1 207 ? -0.348 4.339 -16.680 1.00 90.62 207 GLY A O 1
ATOM 1641 N N . LYS A 1 208 ? -0.130 3.575 -18.790 1.00 86.12 208 LYS A N 1
ATOM 1642 C CA . LYS A 1 208 ? -0.728 4.702 -19.487 1.00 86.12 208 LYS A CA 1
ATOM 1643 C C . LYS A 1 208 ? -2.106 5.029 -18.919 1.00 86.12 208 LYS A C 1
ATOM 1645 O O . LYS A 1 208 ? -2.913 4.153 -18.602 1.00 86.12 208 LYS A O 1
ATOM 1650 N N . GLY A 1 209 ? -2.357 6.327 -18.763 1.00 83.81 209 GLY A N 1
ATOM 1651 C CA . GLY A 1 209 ? -3.609 6.823 -18.195 1.00 83.81 209 GLY A CA 1
ATOM 1652 C C . GLY A 1 209 ? -3.800 6.472 -16.719 1.00 83.81 209 GLY A C 1
ATOM 1653 O O . GLY A 1 209 ? -4.924 6.518 -16.240 1.00 83.81 209 GLY A O 1
ATOM 1654 N N . SER A 1 210 ? -2.728 6.131 -15.990 1.00 83.62 210 SER A N 1
ATOM 1655 C CA . SER A 1 210 ? -2.801 5.686 -14.594 1.00 83.62 210 SER A CA 1
ATOM 1656 C C . SER A 1 210 ? -3.527 4.350 -14.396 1.00 83.62 210 SER A C 1
ATOM 1658 O O . SER A 1 210 ? -3.987 4.075 -13.290 1.00 83.62 210 SER A O 1
ATOM 1660 N N . SER A 1 211 ? -3.591 3.499 -15.420 1.00 89.00 211 SER A N 1
ATOM 1661 C CA . SER A 1 211 ? -4.141 2.145 -15.285 1.00 89.00 211 SER A CA 1
ATOM 1662 C C . SER A 1 211 ? -3.281 1.317 -14.331 1.00 89.00 211 SER A C 1
ATOM 1664 O O . SER A 1 211 ? -2.057 1.305 -14.460 1.00 89.00 211 SER A O 1
ATOM 1666 N N . LEU A 1 212 ? -3.909 0.664 -13.354 1.00 90.62 212 LEU A N 1
ATOM 1667 C CA . LEU A 1 212 ? -3.233 -0.217 -12.403 1.00 90.62 212 LEU A CA 1
ATOM 1668 C C . LEU A 1 212 ? -3.168 -1.629 -12.991 1.00 90.62 212 LEU A C 1
ATOM 1670 O O . LEU A 1 212 ? -4.199 -2.161 -13.394 1.00 90.62 212 LEU A O 1
ATOM 1674 N N . TYR A 1 213 ? -1.988 -2.240 -12.992 1.00 90.12 213 TYR A N 1
ATOM 1675 C CA . TYR A 1 213 ? -1.803 -3.631 -13.400 1.00 90.12 213 TYR A CA 1
ATOM 1676 C C . TYR A 1 213 ? -1.306 -4.429 -12.195 1.00 90.12 213 TYR A C 1
ATOM 1678 O O . TYR A 1 213 ? -0.105 -4.363 -11.906 1.00 90.12 213 TYR A O 1
ATOM 1686 N N . PRO A 1 214 ? -2.207 -5.153 -11.495 1.00 89.12 214 PRO A N 1
ATOM 1687 C CA . PRO A 1 214 ? -1.895 -5.873 -10.267 1.00 89.12 214 PRO A CA 1
ATOM 1688 C C . PRO A 1 214 ? -0.597 -6.665 -10.373 1.00 89.12 214 PRO A C 1
ATOM 1690 O O . PRO A 1 214 ? -0.441 -7.479 -11.277 1.00 89.12 214 PRO A O 1
ATOM 1693 N N . LEU A 1 215 ? 0.329 -6.441 -9.446 1.00 88.50 215 LEU A N 1
ATOM 1694 C CA . LEU A 1 215 ? 1.468 -7.326 -9.261 1.00 88.50 215 LEU A CA 1
ATOM 1695 C C . LEU A 1 215 ? 1.060 -8.400 -8.256 1.00 88.50 215 LEU A C 1
ATOM 1697 O O . LEU A 1 215 ? 1.063 -8.160 -7.049 1.00 88.50 215 LEU A O 1
ATOM 1701 N N . ILE A 1 216 ? 0.676 -9.573 -8.753 1.00 80.06 216 ILE A N 1
ATOM 1702 C CA . ILE A 1 216 ? 0.281 -10.700 -7.908 1.00 80.06 216 ILE A CA 1
ATOM 1703 C C . ILE A 1 216 ? 1.562 -11.383 -7.421 1.00 80.06 216 ILE A C 1
ATOM 1705 O O . ILE A 1 216 ? 1.987 -12.411 -7.939 1.00 80.06 216 ILE A O 1
ATOM 1709 N N . SER A 1 217 ? 2.211 -10.749 -6.445 1.00 74.88 217 SER A N 1
ATOM 1710 C CA . SER A 1 217 ? 3.319 -11.314 -5.679 1.00 74.88 217 SER A CA 1
ATOM 1711 C C . SER A 1 217 ? 2.806 -11.759 -4.315 1.00 74.88 217 SER A C 1
ATOM 1713 O O . SER A 1 217 ? 1.990 -11.071 -3.699 1.00 74.88 217 SER A O 1
ATOM 1715 N N . SER A 1 218 ? 3.308 -12.887 -3.817 1.00 61.72 218 SER A N 1
ATOM 1716 C CA . SER A 1 218 ? 3.052 -13.315 -2.441 1.00 61.72 218 SER A CA 1
ATOM 1717 C C . SER A 1 218 ? 3.755 -12.431 -1.408 1.00 61.72 218 SER A C 1
ATOM 1719 O O . SER A 1 218 ? 3.388 -12.482 -0.240 1.00 61.72 218 SER A O 1
ATOM 1721 N N . ASP A 1 219 ? 4.739 -11.621 -1.817 1.00 81.38 219 ASP A N 1
ATOM 1722 C CA . ASP A 1 219 ? 5.574 -10.856 -0.894 1.00 81.38 219 ASP A CA 1
ATOM 1723 C C . ASP A 1 219 ? 5.687 -9.369 -1.282 1.00 81.38 219 ASP A C 1
ATOM 1725 O O . ASP A 1 219 ? 6.522 -8.964 -2.096 1.00 81.38 219 ASP A O 1
ATOM 1729 N N . LEU A 1 220 ? 4.832 -8.549 -0.661 1.00 84.50 220 LEU A N 1
ATOM 1730 C CA . LEU A 1 220 ? 4.864 -7.077 -0.718 1.00 84.50 220 LEU A CA 1
ATOM 1731 C C . LEU A 1 220 ? 5.991 -6.462 0.133 1.00 84.50 220 LEU A C 1
ATOM 1733 O O . LEU A 1 220 ? 6.194 -5.246 0.122 1.00 84.50 220 LEU A O 1
ATOM 1737 N N . TYR A 1 221 ? 6.702 -7.282 0.903 1.00 86.38 221 TYR A N 1
ATOM 1738 C CA . TYR A 1 221 ? 7.675 -6.854 1.900 1.00 86.38 221 TYR A CA 1
ATOM 1739 C C . TYR A 1 221 ? 9.119 -7.134 1.479 1.00 86.38 221 TYR A C 1
ATOM 1741 O O . TYR A 1 221 ? 10.034 -6.542 2.063 1.00 86.38 221 TYR A O 1
ATOM 1749 N N . THR A 1 222 ? 9.327 -7.943 0.434 1.00 91.19 222 THR A N 1
ATOM 1750 C CA . THR A 1 222 ? 10.628 -8.110 -0.221 1.00 91.19 222 THR A CA 1
ATOM 1751 C C . THR A 1 222 ? 11.136 -6.777 -0.776 1.00 91.19 222 THR A C 1
ATOM 1753 O O . THR A 1 222 ? 10.448 -6.070 -1.516 1.00 91.19 222 THR A O 1
ATOM 1756 N N . CYS A 1 223 ? 12.387 -6.462 -0.442 1.00 93.31 223 CYS A N 1
ATOM 1757 C CA . CYS A 1 223 ? 13.120 -5.334 -0.997 1.00 93.31 223 CYS A CA 1
ATOM 1758 C C . CYS A 1 223 ? 13.852 -5.732 -2.284 1.00 93.31 223 CYS A C 1
ATOM 1760 O O . CYS A 1 223 ? 14.577 -6.728 -2.324 1.00 93.31 223 CYS A O 1
ATOM 1762 N N . TYR A 1 224 ? 13.735 -4.894 -3.306 1.00 95.38 224 TYR A N 1
ATOM 1763 C CA . TYR A 1 224 ? 14.365 -5.067 -4.607 1.00 95.38 224 TYR A CA 1
ATOM 1764 C C . TYR A 1 224 ? 15.361 -3.945 -4.872 1.00 95.38 224 TYR A C 1
ATOM 1766 O O . TYR A 1 224 ? 15.101 -2.783 -4.577 1.00 95.38 224 TYR A O 1
ATOM 1774 N N . THR A 1 225 ? 16.511 -4.280 -5.439 1.00 96.69 225 THR A N 1
ATOM 1775 C CA . THR A 1 225 ? 17.556 -3.319 -5.816 1.00 96.69 225 THR A CA 1
ATOM 1776 C C . THR A 1 225 ? 17.324 -2.730 -7.203 1.00 96.69 225 THR A C 1
ATOM 1778 O O . THR A 1 225 ? 17.845 -1.663 -7.513 1.00 96.69 225 THR A O 1
ATOM 1781 N N . SER A 1 226 ? 16.555 -3.417 -8.049 1.00 96.00 226 SER A N 1
ATOM 1782 C CA . SER A 1 226 ? 16.174 -2.949 -9.382 1.00 96.00 226 SER A CA 1
ATOM 1783 C C . SER A 1 226 ? 14.967 -3.717 -9.913 1.00 96.00 226 SER A C 1
ATOM 1785 O O . SER A 1 226 ? 14.659 -4.823 -9.459 1.00 96.00 226 SER A O 1
ATOM 1787 N N . ALA A 1 227 ? 14.300 -3.116 -10.893 1.00 97.38 227 ALA A N 1
ATOM 1788 C CA . ALA A 1 227 ? 13.295 -3.768 -11.715 1.00 97.38 227 ALA A CA 1
ATOM 1789 C C . ALA A 1 227 ? 13.715 -3.687 -13.185 1.00 97.38 227 ALA A C 1
ATOM 1791 O O . ALA A 1 227 ? 14.359 -2.723 -13.604 1.00 97.38 227 ALA A O 1
ATOM 1792 N N . HIS A 1 228 ? 13.349 -4.684 -13.980 1.00 97.12 228 HIS A N 1
ATOM 1793 C CA . HIS A 1 228 ? 13.620 -4.692 -15.407 1.00 97.12 228 HIS A CA 1
ATOM 1794 C C . HIS A 1 228 ? 12.389 -5.122 -16.183 1.00 97.12 228 HIS A C 1
ATOM 1796 O O . HIS A 1 228 ? 11.809 -6.169 -15.905 1.00 97.12 228 HIS A O 1
ATOM 1802 N N . PHE A 1 229 ? 12.025 -4.342 -17.193 1.00 96.00 229 PHE A N 1
ATOM 1803 C CA . PHE A 1 229 ? 10.943 -4.704 -18.098 1.00 96.00 229 PHE A CA 1
ATOM 1804 C C . PHE A 1 229 ? 11.502 -5.169 -19.430 1.00 96.00 229 PHE A C 1
ATOM 1806 O O . PHE A 1 229 ? 12.438 -4.575 -19.968 1.00 96.00 229 PHE A O 1
ATOM 1813 N N . TYR A 1 230 ? 10.890 -6.206 -19.984 1.00 95.44 230 TYR A N 1
ATOM 1814 C CA . TYR A 1 230 ? 11.255 -6.762 -21.273 1.00 95.44 230 TYR A CA 1
ATOM 1815 C C . TYR A 1 230 ? 10.122 -6.550 -22.268 1.00 95.44 230 TYR A C 1
ATOM 1817 O O . TYR A 1 230 ? 8.949 -6.767 -21.968 1.00 95.44 230 TYR A O 1
ATOM 1825 N N . THR A 1 231 ? 10.499 -6.146 -23.474 1.00 93.81 231 THR A N 1
ATOM 1826 C CA . THR A 1 231 ? 9.618 -6.097 -24.647 1.00 93.81 231 THR A CA 1
ATOM 1827 C C . THR A 1 231 ? 10.123 -7.071 -25.688 1.00 93.81 231 THR A C 1
ATOM 1829 O O . THR A 1 231 ? 11.330 -7.314 -25.778 1.00 93.81 231 THR A O 1
ATOM 1832 N N . TRP A 1 232 ? 9.208 -7.595 -26.494 1.00 92.19 232 TRP A N 1
ATOM 1833 C CA . TRP A 1 232 ? 9.533 -8.422 -27.644 1.00 92.19 232 TRP A CA 1
ATOM 1834 C C . TRP A 1 232 ? 9.357 -7.623 -28.932 1.00 92.19 232 TRP A C 1
ATOM 1836 O O . TRP A 1 232 ? 8.340 -6.976 -29.138 1.00 92.19 232 TRP A O 1
ATOM 1846 N N . SER A 1 233 ? 10.344 -7.685 -29.820 1.00 87.25 233 SER A N 1
ATOM 1847 C CA . SER A 1 233 ? 10.335 -6.986 -31.114 1.00 87.25 233 SER A CA 1
ATOM 1848 C C . SER A 1 233 ? 9.226 -7.438 -32.068 1.00 87.25 233 SER A C 1
ATOM 1850 O O . SER A 1 233 ? 8.850 -6.674 -32.953 1.00 87.25 233 SER A O 1
ATOM 1852 N N . GLY A 1 234 ? 8.703 -8.656 -31.902 1.00 86.38 234 GLY A N 1
ATOM 1853 C CA . GLY A 1 234 ? 7.544 -9.129 -32.662 1.00 86.38 234 GLY A CA 1
ATOM 1854 C C . GLY A 1 234 ? 6.207 -8.606 -32.135 1.00 86.38 234 GLY A C 1
ATOM 1855 O O . GLY A 1 234 ? 5.201 -8.709 -32.836 1.00 86.38 234 GLY A O 1
ATOM 1856 N N . ASP A 1 235 ? 6.187 -8.019 -30.935 1.00 85.06 235 ASP A N 1
ATOM 1857 C CA . ASP A 1 235 ? 4.995 -7.391 -30.388 1.00 85.06 235 ASP A CA 1
ATOM 1858 C C . ASP A 1 235 ? 4.834 -5.979 -30.958 1.00 85.06 235 ASP A C 1
ATOM 1860 O O . ASP A 1 235 ? 5.553 -5.044 -30.598 1.00 85.06 235 ASP A O 1
ATOM 1864 N N . LYS A 1 236 ? 3.858 -5.821 -31.855 1.00 79.75 236 LYS A N 1
ATOM 1865 C CA . LYS A 1 236 ? 3.564 -4.544 -32.520 1.00 79.75 236 LYS A CA 1
ATOM 1866 C C . LYS A 1 236 ? 3.107 -3.464 -31.543 1.00 79.75 236 LYS A C 1
ATOM 1868 O O . LYS A 1 236 ? 3.288 -2.281 -31.823 1.00 79.75 236 LYS A O 1
ATOM 1873 N N . GLU A 1 237 ? 2.535 -3.863 -30.413 1.00 78.12 237 GLU A N 1
ATOM 1874 C CA . GLU A 1 237 ? 2.065 -2.949 -29.375 1.00 78.12 237 GLU A CA 1
ATOM 1875 C C . GLU A 1 237 ? 3.187 -2.563 -28.399 1.00 78.12 237 GLU A C 1
ATOM 1877 O O . GLU A 1 237 ? 3.030 -1.620 -27.626 1.00 78.12 237 GLU A O 1
ATOM 1882 N N . ASN A 1 238 ? 4.355 -3.218 -28.487 1.00 72.44 238 ASN A N 1
ATOM 1883 C CA . ASN A 1 238 ? 5.483 -3.062 -27.565 1.00 72.44 238 ASN A CA 1
ATOM 1884 C C . ASN A 1 238 ? 5.081 -3.251 -26.090 1.00 72.44 238 ASN A C 1
ATOM 1886 O O . ASN A 1 238 ? 5.593 -2.543 -25.209 1.00 72.44 238 ASN A O 1
ATOM 1890 N N . ASN A 1 239 ? 4.188 -4.205 -25.807 1.00 78.62 239 ASN A N 1
ATOM 1891 C CA . ASN A 1 239 ? 3.775 -4.493 -24.444 1.00 78.62 239 ASN A CA 1
ATOM 1892 C C . ASN A 1 239 ? 4.987 -4.945 -23.617 1.00 78.62 239 ASN A C 1
ATOM 1894 O O . ASN A 1 239 ? 5.889 -5.656 -24.082 1.00 78.62 239 ASN A O 1
ATOM 1898 N N . LYS A 1 240 ? 5.025 -4.506 -22.356 1.00 77.75 240 LYS A N 1
ATOM 1899 C CA . LYS A 1 240 ? 5.990 -5.003 -21.372 1.00 77.75 240 LYS A CA 1
ATOM 1900 C C . LYS A 1 240 ? 5.540 -6.397 -20.940 1.00 77.75 240 LYS A C 1
ATOM 1902 O O . LYS A 1 240 ? 4.718 -6.547 -20.049 1.00 77.75 240 LYS A O 1
ATOM 1907 N N . ILE A 1 241 ? 6.042 -7.417 -21.626 1.00 87.88 241 ILE A N 1
ATOM 1908 C CA . ILE A 1 241 ? 5.571 -8.802 -21.489 1.00 87.88 241 ILE A CA 1
ATOM 1909 C C . ILE A 1 241 ? 6.109 -9.512 -20.244 1.00 87.88 241 ILE A C 1
ATOM 1911 O O . ILE A 1 241 ? 5.489 -10.455 -19.756 1.00 87.88 241 ILE A O 1
ATOM 1915 N N . LEU A 1 242 ? 7.270 -9.085 -19.745 1.00 93.25 242 LEU A N 1
ATOM 1916 C CA . LEU A 1 242 ? 7.967 -9.723 -18.633 1.00 93.25 242 LEU A CA 1
ATOM 1917 C C . LEU A 1 242 ? 8.589 -8.650 -17.737 1.00 93.25 242 LEU A C 1
ATOM 1919 O O . LEU A 1 242 ? 9.219 -7.707 -18.221 1.00 93.25 242 LEU A O 1
ATOM 1923 N N . LEU A 1 243 ? 8.414 -8.826 -16.434 1.00 95.31 243 LEU A N 1
ATOM 1924 C CA . LEU A 1 243 ? 9.005 -8.037 -15.366 1.00 95.31 243 LEU A CA 1
ATOM 1925 C C . LEU A 1 243 ? 9.966 -8.929 -14.579 1.00 95.31 243 LEU A C 1
ATOM 1927 O O . LEU A 1 243 ? 9.575 -9.974 -14.076 1.00 95.31 243 LEU A O 1
ATOM 1931 N N . GLU A 1 244 ? 11.217 -8.510 -14.457 1.00 95.75 244 GLU A N 1
ATOM 1932 C CA . GLU A 1 244 ? 12.208 -9.092 -13.554 1.00 95.75 244 GLU A CA 1
ATOM 1933 C C . GLU A 1 244 ? 12.385 -8.150 -12.360 1.00 95.75 244 GLU A C 1
ATOM 1935 O O . GLU A 1 244 ? 12.706 -6.974 -12.537 1.00 95.75 244 GLU A O 1
ATOM 1940 N N . LEU A 1 245 ? 12.210 -8.657 -11.144 1.00 95.88 245 LEU A N 1
ATOM 1941 C CA . LEU A 1 245 ? 12.532 -7.943 -9.913 1.00 95.88 245 LEU A CA 1
ATOM 1942 C C . LEU A 1 245 ? 13.777 -8.567 -9.283 1.00 95.88 245 LEU A C 1
ATOM 1944 O O . LEU A 1 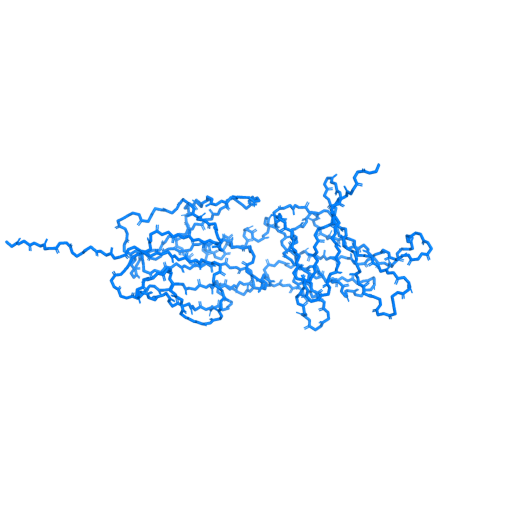245 ? 13.795 -9.766 -8.993 1.00 95.88 245 LEU A O 1
ATOM 1948 N N . LYS A 1 246 ? 14.819 -7.759 -9.066 1.00 95.44 246 LYS A N 1
ATOM 1949 C CA . LYS A 1 246 ? 16.090 -8.226 -8.496 1.00 95.44 246 LYS A CA 1
ATOM 1950 C C . LYS A 1 246 ? 16.205 -7.902 -7.017 1.00 95.44 246 LYS A C 1
ATOM 1952 O O . LYS A 1 246 ? 16.081 -6.745 -6.627 1.00 95.44 246 LYS A O 1
ATOM 1957 N N . SER A 1 247 ? 16.519 -8.912 -6.218 1.00 93.25 247 SER A N 1
ATOM 1958 C CA . SER A 1 247 ? 16.893 -8.818 -4.804 1.00 93.25 247 SER A CA 1
ATOM 1959 C C . SER A 1 247 ? 18.222 -9.567 -4.589 1.00 93.25 247 SER A C 1
ATOM 1961 O O . SER A 1 247 ? 19.204 -9.250 -5.260 1.00 93.25 247 SER A O 1
ATOM 1963 N N . THR A 1 248 ? 18.275 -10.564 -3.700 1.00 91.94 248 THR A N 1
ATOM 1964 C CA . THR A 1 248 ? 19.366 -11.556 -3.640 1.00 91.94 248 THR A CA 1
ATOM 1965 C C . THR A 1 248 ? 19.317 -12.535 -4.817 1.00 91.94 248 THR A C 1
ATOM 1967 O O . THR A 1 248 ? 20.346 -13.074 -5.215 1.00 91.94 248 THR A O 1
ATOM 1970 N N . GLY A 1 249 ? 18.127 -12.733 -5.389 1.00 92.19 249 GLY A N 1
ATOM 1971 C CA . GLY A 1 249 ? 17.877 -13.486 -6.613 1.00 92.19 249 GLY A CA 1
ATOM 1972 C C . GLY A 1 249 ? 17.080 -12.659 -7.618 1.00 92.19 249 GLY A C 1
ATOM 1973 O O . GLY A 1 249 ? 16.927 -11.446 -7.472 1.00 92.19 249 GLY A O 1
ATOM 1974 N N . SER A 1 250 ? 16.576 -13.312 -8.661 1.00 93.69 250 SER A N 1
ATOM 1975 C CA . SER A 1 250 ? 15.670 -12.690 -9.631 1.00 93.69 250 SER A CA 1
ATOM 1976 C C . SER A 1 250 ? 14.323 -13.392 -9.579 1.00 93.69 250 SER A C 1
ATOM 1978 O O . SER A 1 250 ? 14.267 -14.619 -9.636 1.00 93.69 250 SER A O 1
ATOM 1980 N N . MET A 1 251 ? 13.253 -12.612 -9.468 1.00 93.94 251 MET A N 1
ATOM 1981 C CA . MET A 1 251 ? 11.885 -13.093 -9.629 1.00 93.94 251 MET A CA 1
ATOM 1982 C C . MET A 1 251 ? 11.317 -12.558 -10.929 1.00 93.94 251 MET A C 1
ATOM 1984 O O . MET A 1 251 ? 11.525 -11.393 -11.266 1.00 93.94 251 MET A O 1
ATOM 1988 N N . TYR A 1 252 ? 10.603 -13.411 -11.650 1.00 93.94 252 TYR A N 1
ATOM 1989 C CA . TYR A 1 252 ? 10.061 -13.093 -12.959 1.00 93.94 252 TYR A CA 1
ATOM 1990 C C . TYR A 1 252 ? 8.543 -13.111 -12.912 1.00 93.94 252 TYR A C 1
ATOM 1992 O O . TYR A 1 252 ? 7.945 -13.998 -12.305 1.00 93.94 252 TYR A O 1
ATOM 2000 N N . PHE A 1 253 ? 7.930 -12.144 -13.583 1.00 94.19 253 PHE A N 1
ATOM 2001 C CA . PHE A 1 253 ? 6.490 -12.013 -13.683 1.00 94.19 253 PHE A CA 1
ATOM 2002 C C . PHE A 1 253 ? 6.084 -11.788 -15.132 1.00 94.19 253 PHE A C 1
ATOM 2004 O O . PHE A 1 253 ? 6.637 -10.917 -15.803 1.00 94.19 253 PHE A O 1
ATOM 2011 N N . LYS A 1 254 ? 5.099 -12.541 -15.612 1.00 93.44 254 LYS A N 1
ATOM 2012 C CA . LYS A 1 254 ? 4.551 -12.411 -16.960 1.00 93.44 254 LYS A CA 1
ATOM 2013 C C . LYS A 1 254 ? 3.314 -11.523 -16.938 1.00 93.44 254 LYS A C 1
ATOM 2015 O O . LYS A 1 254 ? 2.473 -11.651 -16.049 1.00 93.44 254 LYS A O 1
ATOM 2020 N N . PHE A 1 255 ? 3.219 -10.628 -17.915 1.00 91.88 255 PHE A N 1
ATOM 2021 C CA . PHE A 1 255 ? 2.039 -9.799 -18.115 1.00 91.88 255 PHE A CA 1
ATOM 2022 C C . PHE A 1 255 ? 0.919 -10.617 -18.768 1.00 91.88 255 PHE A C 1
ATOM 2024 O O . PHE A 1 255 ? 1.089 -11.163 -19.857 1.00 91.88 255 PHE A O 1
ATOM 2031 N N . GLU A 1 256 ? -0.233 -10.674 -18.107 1.00 89.62 256 GLU A N 1
ATOM 2032 C CA . GLU A 1 256 ? -1.437 -11.406 -18.522 1.00 89.62 256 GLU A CA 1
ATOM 2033 C C . GLU A 1 256 ? -2.571 -10.431 -18.906 1.00 89.62 256 GLU A C 1
ATOM 2035 O O . GLU A 1 256 ? -3.759 -10.698 -18.705 1.00 89.62 256 GLU A O 1
ATOM 2040 N N . GLY A 1 257 ? -2.215 -9.248 -19.424 1.00 84.12 257 GLY A N 1
ATOM 2041 C CA . GLY A 1 257 ? -3.174 -8.229 -19.846 1.00 84.12 257 GLY A CA 1
ATOM 2042 C C . GLY A 1 257 ? -3.911 -7.588 -18.668 1.00 84.12 257 GLY A C 1
ATOM 2043 O O . GLY A 1 257 ? -3.297 -7.096 -17.722 1.00 84.12 257 GLY A O 1
ATOM 2044 N N . GLY A 1 258 ? -5.248 -7.593 -18.711 1.00 79.12 258 GLY A N 1
ATOM 2045 C CA . GLY A 1 258 ? -6.097 -6.981 -17.676 1.00 79.12 258 GLY A CA 1
ATOM 2046 C C . GLY A 1 258 ? -5.920 -7.571 -16.271 1.00 79.12 258 GLY A C 1
ATOM 2047 O O . GLY A 1 258 ? -6.262 -6.917 -15.290 1.00 79.12 258 GLY A O 1
ATOM 2048 N N . ASN A 1 259 ? -5.338 -8.769 -16.165 1.00 81.50 259 ASN A N 1
ATOM 2049 C CA . ASN A 1 259 ? -5.041 -9.423 -14.889 1.00 81.50 259 ASN A CA 1
ATOM 2050 C C . ASN A 1 259 ? -3.707 -8.969 -14.267 1.00 81.50 259 ASN A C 1
ATOM 2052 O O . ASN A 1 259 ? -3.389 -9.365 -13.148 1.00 81.50 259 ASN A O 1
ATOM 2056 N N . GLY A 1 260 ? -2.934 -8.133 -14.966 1.00 88.81 260 GLY A N 1
ATOM 2057 C CA . GLY A 1 260 ? -1.650 -7.632 -14.494 1.00 88.81 260 GLY A CA 1
ATOM 2058 C C . GLY A 1 260 ? -0.515 -8.645 -14.640 1.00 88.81 260 GLY A C 1
ATOM 2059 O O . GLY A 1 260 ? -0.429 -9.349 -15.643 1.00 88.81 260 GLY A O 1
ATOM 2060 N N . TYR A 1 261 ? 0.392 -8.669 -13.669 1.00 89.94 261 TYR A N 1
ATOM 2061 C CA . TYR A 1 261 ? 1.610 -9.473 -13.670 1.00 89.94 261 TYR A CA 1
ATOM 2062 C C . TYR A 1 261 ? 1.495 -10.650 -12.698 1.00 89.94 261 TYR A C 1
ATOM 2064 O O . TYR A 1 261 ? 1.170 -10.463 -11.524 1.00 89.94 261 TYR A O 1
ATOM 2072 N N . THR A 1 262 ? 1.819 -11.853 -13.175 1.00 90.69 262 THR A N 1
ATOM 2073 C CA . THR A 1 262 ? 1.790 -13.101 -12.391 1.00 90.69 262 THR A CA 1
ATOM 2074 C C . THR A 1 262 ? 3.161 -13.764 -12.363 1.00 90.69 262 THR A C 1
ATOM 2076 O O . THR A 1 262 ? 3.902 -13.676 -13.339 1.00 90.69 262 THR A O 1
ATOM 2079 N N . THR A 1 263 ? 3.526 -14.394 -11.245 1.00 90.62 263 THR A N 1
ATOM 2080 C CA . THR A 1 263 ? 4.834 -15.046 -11.081 1.00 90.62 263 THR A CA 1
ATOM 2081 C C . THR A 1 263 ? 5.037 -16.162 -12.107 1.00 90.62 263 THR A C 1
ATOM 2083 O O . THR A 1 263 ? 4.146 -16.977 -12.336 1.00 90.62 263 THR A O 1
ATOM 2086 N N . VAL A 1 264 ? 6.230 -16.222 -12.695 1.00 89.25 264 VAL A N 1
ATOM 2087 C CA . VAL A 1 264 ? 6.669 -17.324 -13.555 1.00 89.25 264 VAL A CA 1
ATOM 2088 C C . VAL A 1 264 ? 7.495 -18.281 -12.708 1.00 89.25 264 VAL A C 1
ATOM 2090 O O . VAL A 1 264 ? 8.554 -17.905 -12.202 1.00 89.25 264 VAL A O 1
ATOM 2093 N N . GLU A 1 265 ? 7.030 -19.519 -12.552 1.00 80.81 265 GLU A N 1
ATOM 2094 C CA . GLU A 1 265 ? 7.847 -20.567 -11.947 1.00 80.81 265 GLU A CA 1
ATOM 2095 C C . GLU A 1 265 ? 9.025 -20.870 -12.875 1.00 80.81 265 GLU A C 1
ATOM 2097 O O . GLU A 1 265 ? 8.854 -21.198 -14.053 1.00 80.81 265 GLU A O 1
ATOM 2102 N N . ALA A 1 266 ? 10.244 -20.726 -12.357 1.00 69.19 266 ALA A N 1
ATOM 2103 C CA . ALA A 1 266 ? 11.417 -21.197 -13.066 1.00 69.19 266 ALA A CA 1
ATOM 2104 C C . ALA A 1 266 ? 11.355 -22.728 -13.082 1.00 69.19 266 ALA A C 1
ATOM 2106 O O . ALA A 1 266 ? 11.667 -23.373 -12.081 1.00 69.19 266 ALA A O 1
ATOM 2107 N N . ASN A 1 267 ? 10.944 -23.313 -14.209 1.00 52.66 267 ASN A N 1
ATOM 2108 C CA . ASN A 1 267 ? 11.168 -24.733 -14.448 1.00 52.66 267 ASN A CA 1
ATOM 2109 C C . ASN A 1 267 ? 12.676 -24.966 -14.323 1.00 52.66 267 ASN A C 1
ATOM 2111 O O . ASN A 1 267 ? 13.448 -24.416 -15.109 1.00 52.66 267 ASN A O 1
ATOM 2115 N N . GLN A 1 268 ? 13.092 -25.715 -13.301 1.00 42.31 268 GLN A N 1
ATOM 2116 C CA . GLN A 1 268 ? 14.481 -26.131 -13.146 1.00 42.31 268 GLN A CA 1
ATOM 2117 C C . GLN A 1 268 ? 14.825 -27.024 -14.342 1.00 42.31 268 GLN A C 1
ATOM 2119 O O . GLN A 1 268 ? 14.395 -28.174 -14.402 1.00 42.31 268 GLN A O 1
ATOM 2124 N N . THR A 1 269 ? 15.513 -26.457 -15.328 1.00 37.34 269 THR A N 1
ATOM 2125 C CA . THR A 1 269 ? 16.147 -27.187 -16.434 1.00 37.34 269 THR A CA 1
ATOM 2126 C C . THR A 1 269 ? 17.563 -27.569 -16.067 1.00 37.34 269 THR A C 1
ATOM 2128 O O . THR A 1 269 ? 18.268 -26.666 -15.557 1.00 37.34 269 THR A O 1
#

pLDDT: mean 90.65, std 9.27, range [37.34, 98.38]

Organism: NCBI:txid1537102

Sequence (269 aa):
MVTGTTTKTSVVVDIGKTENTGQYKYGNTQHKITLHKIDHQPDKGYKKYVHTLTGDCVVGTIRYGNKDQNGFDLKDQNCIEVTVYYLEHDRNNAFPFIVGITKDKTSYEYFTKDHSADSTNWGKTDITSDDALKNKLSEINKATHLVLLNVDAETRSTYYSNGTKTSPFTHPNIEIKVSEPKCVQTVYKKFDHTPTGGSIRILNTVGKGSSLYPLISSDLYTCYTSAHFYTWSGDKENNKILLELKSTGSMYFKFEGGNGYTTVEANQT

Foldseek 3Di:
DDPDDDDFAEAEAAQLPPDQWDWDGDDPDPKIWTWHKDAQPVHHQKIKIKTFTDDRHFHPWYHHVPHTADADPRPPAQFGMKMWMDGPLLVSSQDTAKIWTDRDPPDIWIWGWDLFLDHSHIHTDPDDDRVSVVVSSLVSCVVAQEAAAEQADDAQDKDARSNHNDAGPSGRQWIWGWHHWDDDPPWKTKIKTAIDPFWHFYSFYAYPPRDTAGDPDSGSRDTFRIKMFMFTNPPPVRDRQKMWTHDVHIWIWGQPDNNHTDTDDPPPD

Radius of gyration: 21.41 Å; chains: 1; bounding box: 52×42×74 Å

Secondary structure (DSSP, 8-state):
-------PEEEEEETT---SEEEE--TT-S--EEEEEEES-SSTTEEEEEEEE-SSEEEEEEEETTEEEB----TT----EEEEEEETT-TT--S--EEEEESSSS-EEEEEE---TT--BEEE----SHHHHHHHHHHHHHHH-EEEEETTPPTT-EEETTSSSS--SS-TT-EEEE-PPEEETTTEEEEEEEETTS-BEEEEEE-GGG-EE-EE-S-SS--BSEEEEEEETT-TT--EEEEEEESSSEEEEEE-GGG-EEEPP----